Protein AF-A0A838EJD3-F1 (afdb_monomer_lite)

Sequence (257 aa):
MPTRTEILEALNASQERLFVLVRAWKPEELERPCTASEVPDGAPWRPKDHVMHLALIERAFQGMIRRTIAGKPDPVGFSRTGATSREEVLAWIHRRNQTYIEEHYNDSREQILTDLAATRQQSLELLAQLTDEQLILPIPGAPWADGTIGGILLTNARHATQHLSWIAEGKPPVGGSEYNPKDWTLAYDSFDAEQERLREVLTSTGNGYFCTRGSLEWADVDDIHYPGTYAHGCYNRETTIMGGRPVLNEDLVNLPN

Structure (mmCIF, N/CA/C/O backbone):
data_AF-A0A838EJD3-F1
#
_entry.id   AF-A0A838EJD3-F1
#
loop_
_atom_site.group_PDB
_atom_site.id
_atom_site.type_symbol
_atom_site.label_atom_id
_atom_site.label_alt_id
_atom_site.label_comp_id
_atom_site.label_asym_id
_atom_site.label_entity_id
_atom_site.label_seq_id
_atom_site.pdbx_PDB_ins_code
_atom_site.Cartn_x
_atom_site.Cartn_y
_atom_site.Cartn_z
_atom_site.occupancy
_atom_site.B_iso_or_equiv
_atom_site.auth_seq_id
_atom_site.auth_comp_id
_atom_site.auth_asym_id
_atom_site.auth_atom_id
_atom_site.pdbx_PDB_model_num
ATOM 1 N N . MET A 1 1 ? -12.116 -2.482 10.700 1.00 81.88 1 MET A N 1
ATOM 2 C CA . MET A 1 1 ? -10.763 -2.449 11.284 1.00 81.88 1 MET A CA 1
ATOM 3 C C . MET A 1 1 ? -10.119 -3.789 11.009 1.00 81.88 1 MET A C 1
ATOM 5 O O . MET A 1 1 ? -10.752 -4.784 11.347 1.00 81.88 1 MET A O 1
ATOM 9 N N . PRO A 1 2 ? -8.961 -3.833 10.339 1.00 87.25 2 PRO A N 1
ATOM 10 C CA . PRO A 1 2 ? -8.349 -5.096 9.956 1.00 87.25 2 PRO A CA 1
ATOM 11 C C . PRO A 1 2 ? -7.829 -5.868 11.168 1.00 87.25 2 PRO A C 1
ATOM 13 O O . PRO A 1 2 ? -7.307 -5.280 12.117 1.00 87.25 2 PRO A O 1
ATOM 16 N N . THR A 1 3 ? -7.973 -7.186 11.126 1.00 94.44 3 THR A N 1
ATOM 17 C CA . THR A 1 3 ? -7.452 -8.096 12.145 1.00 94.44 3 THR A CA 1
ATOM 18 C C . THR A 1 3 ? -5.949 -8.310 11.969 1.00 94.44 3 THR A C 1
ATOM 20 O O . THR A 1 3 ? -5.388 -8.135 10.885 1.00 94.44 3 THR A O 1
ATOM 23 N N . ARG A 1 4 ? -5.272 -8.747 13.036 1.00 97.38 4 ARG A N 1
ATOM 24 C CA . ARG A 1 4 ? -3.853 -9.130 12.984 1.00 97.38 4 ARG A CA 1
ATOM 25 C C . ARG A 1 4 ? -3.570 -10.174 11.907 1.00 97.38 4 ARG A C 1
ATOM 27 O O . ARG A 1 4 ? -2.585 -10.040 11.185 1.00 97.38 4 ARG A O 1
ATOM 34 N N . THR A 1 5 ? -4.419 -11.195 11.819 1.00 97.50 5 THR A N 1
ATOM 35 C CA . THR A 1 5 ? -4.281 -12.281 10.844 1.00 97.50 5 THR A CA 1
ATOM 36 C C . THR A 1 5 ? -4.383 -11.746 9.421 1.00 97.50 5 THR A C 1
ATOM 38 O O . THR A 1 5 ? -3.485 -11.999 8.627 1.00 97.50 5 THR A O 1
ATOM 41 N N . GLU A 1 6 ? -5.381 -10.905 9.130 1.00 95.25 6 GLU A N 1
ATOM 42 C CA . GLU A 1 6 ? -5.536 -10.278 7.808 1.00 95.25 6 GLU A CA 1
ATOM 43 C C . GLU A 1 6 ? -4.309 -9.444 7.413 1.00 95.25 6 GLU A C 1
ATOM 45 O O . GLU A 1 6 ? -3.855 -9.501 6.270 1.00 95.25 6 GLU A O 1
ATOM 50 N N . ILE A 1 7 ? -3.745 -8.673 8.350 1.00 96.75 7 ILE A N 1
ATOM 51 C CA . ILE A 1 7 ? -2.540 -7.870 8.099 1.00 96.75 7 ILE A CA 1
ATOM 52 C C . ILE A 1 7 ? -1.338 -8.782 7.820 1.00 96.75 7 ILE A C 1
ATOM 54 O O . ILE A 1 7 ? -0.595 -8.543 6.868 1.00 96.75 7 ILE A O 1
ATOM 58 N N . LEU A 1 8 ? -1.140 -9.818 8.640 1.00 97.69 8 LEU A N 1
ATOM 59 C CA . LEU A 1 8 ? -0.030 -10.763 8.509 1.00 97.69 8 LEU A CA 1
ATOM 60 C C . LEU A 1 8 ? -0.075 -11.502 7.166 1.00 97.69 8 LEU A C 1
ATOM 62 O O . LEU A 1 8 ? 0.929 -11.556 6.453 1.00 97.69 8 LEU A O 1
ATOM 66 N N . GLU A 1 9 ? -1.237 -12.046 6.811 1.00 94.06 9 GLU A N 1
ATOM 67 C CA . GLU A 1 9 ? -1.453 -12.749 5.548 1.00 94.06 9 GLU A CA 1
ATOM 68 C C . GLU A 1 9 ? -1.219 -11.820 4.356 1.00 94.06 9 GLU A C 1
ATOM 70 O O . GLU A 1 9 ? -0.479 -12.176 3.438 1.00 94.06 9 GLU A O 1
ATOM 75 N N . ALA A 1 10 ? -1.756 -10.596 4.398 1.00 92.31 10 ALA A N 1
ATOM 76 C CA . ALA A 1 10 ? -1.562 -9.618 3.333 1.00 92.31 10 ALA A CA 1
ATOM 77 C C . ALA A 1 10 ? -0.085 -9.230 3.156 1.00 92.31 10 ALA A C 1
ATOM 79 O O . ALA A 1 10 ? 0.399 -9.150 2.023 1.00 92.31 10 ALA A O 1
ATOM 80 N N . LEU A 1 11 ? 0.645 -9.000 4.254 1.00 95.00 11 LEU A N 1
ATOM 81 C CA . LEU A 1 11 ? 2.074 -8.676 4.215 1.00 95.00 11 LEU A CA 1
ATOM 82 C C . LEU A 1 11 ? 2.889 -9.826 3.608 1.00 95.00 11 LEU A C 1
ATOM 84 O O . LEU A 1 11 ? 3.764 -9.578 2.781 1.00 95.00 11 LEU A O 1
ATOM 88 N N . ASN A 1 12 ? 2.609 -11.077 3.967 1.00 94.44 12 ASN A N 1
ATOM 89 C CA . ASN A 1 12 ? 3.341 -12.217 3.412 1.00 94.44 12 ASN A CA 1
ATOM 90 C C . ASN A 1 12 ? 3.007 -12.442 1.930 1.00 94.44 12 ASN A C 1
ATOM 92 O O . ASN A 1 12 ? 3.914 -12.460 1.093 1.00 94.44 12 ASN A O 1
ATOM 96 N N . ALA A 1 13 ? 1.717 -12.512 1.592 1.00 90.25 13 ALA A N 1
ATOM 97 C CA . ALA A 1 13 ? 1.256 -12.768 0.229 1.00 90.25 13 ALA A CA 1
ATOM 98 C C . ALA A 1 13 ? 1.726 -11.685 -0.756 1.00 90.25 13 ALA A C 1
ATOM 100 O O . ALA A 1 13 ? 2.150 -11.987 -1.874 1.00 90.25 13 ALA A O 1
ATOM 101 N N . SER A 1 14 ? 1.704 -10.411 -0.343 1.00 90.56 14 SER A N 1
ATOM 102 C CA . SER A 1 14 ? 2.195 -9.314 -1.181 1.00 90.56 14 SER A CA 1
ATOM 103 C C . SER A 1 14 ? 3.686 -9.436 -1.493 1.00 90.56 14 SER A C 1
ATOM 105 O O . SER A 1 14 ? 4.074 -9.214 -2.642 1.00 90.56 14 SER A O 1
ATOM 107 N N . GLN A 1 15 ? 4.519 -9.780 -0.503 1.00 94.19 15 GLN A N 1
ATOM 108 C CA . GLN A 1 15 ? 5.958 -9.919 -0.726 1.00 94.19 15 GLN A CA 1
ATOM 109 C C . GLN A 1 15 ? 6.254 -11.069 -1.682 1.00 94.19 15 GLN A C 1
ATOM 111 O O . GLN A 1 15 ? 7.011 -10.892 -2.634 1.00 94.19 15 GLN A O 1
ATOM 116 N N . GLU A 1 16 ? 5.653 -12.233 -1.437 1.00 91.00 16 GLU A N 1
ATOM 117 C CA . GLU A 1 16 ? 5.864 -13.420 -2.262 1.00 91.00 16 GLU A CA 1
ATOM 118 C C . GLU A 1 16 ? 5.509 -13.140 -3.724 1.00 91.00 16 GLU A C 1
ATOM 120 O O . GLU A 1 16 ? 6.345 -13.322 -4.615 1.00 91.00 16 GLU A O 1
ATOM 125 N N . ARG A 1 17 ? 4.313 -12.588 -3.965 1.00 90.00 17 ARG A N 1
ATOM 126 C CA . ARG A 1 17 ? 3.862 -12.213 -5.309 1.00 90.00 17 ARG A CA 1
ATOM 127 C C . ARG A 1 17 ? 4.825 -11.237 -5.981 1.00 90.00 17 ARG A C 1
ATOM 129 O O . ARG A 1 17 ? 5.183 -11.431 -7.142 1.00 90.00 17 ARG A O 1
ATOM 136 N N . LEU A 1 18 ? 5.240 -10.190 -5.269 1.00 91.38 18 LEU A N 1
ATOM 137 C CA . LEU A 1 18 ? 6.157 -9.191 -5.807 1.00 91.38 18 LEU A CA 1
ATOM 138 C C . LEU A 1 18 ? 7.505 -9.818 -6.189 1.00 91.38 18 LEU A C 1
ATOM 140 O O . LEU A 1 18 ? 8.017 -9.553 -7.272 1.00 91.38 18 LEU A O 1
ATOM 144 N N . PHE A 1 19 ? 8.064 -10.675 -5.335 1.00 95.38 19 PHE A N 1
ATOM 145 C CA . PHE A 1 19 ? 9.384 -11.270 -5.552 1.00 95.38 19 PHE A CA 1
ATOM 146 C C . PHE A 1 19 ? 9.390 -12.215 -6.751 1.00 95.38 19 PHE A C 1
ATOM 148 O O . PHE A 1 19 ? 10.343 -12.200 -7.531 1.00 95.38 19 PHE A O 1
ATOM 155 N N . VAL A 1 20 ? 8.326 -13.005 -6.922 1.00 91.50 20 VAL A N 1
ATOM 156 C CA . VAL A 1 20 ? 8.154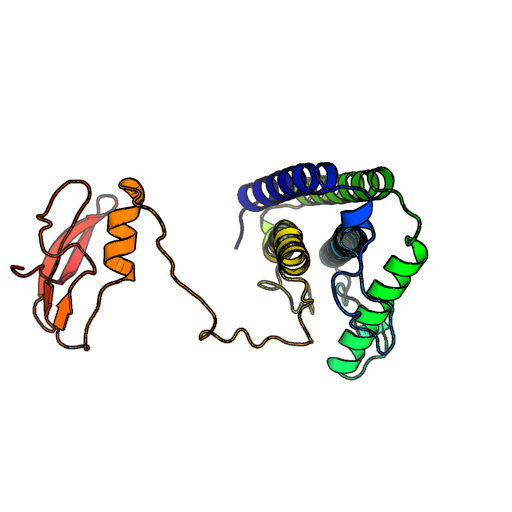 -13.870 -8.096 1.00 91.50 20 VAL A CA 1
ATOM 157 C C . VAL A 1 20 ? 8.158 -13.037 -9.380 1.00 91.50 20 VAL A C 1
ATOM 159 O O . VAL A 1 20 ? 8.909 -13.346 -10.304 1.00 91.50 20 VAL A O 1
ATOM 162 N N . LEU A 1 21 ? 7.381 -11.950 -9.420 1.00 90.62 21 LEU A N 1
ATOM 163 C CA . LEU A 1 21 ? 7.276 -11.090 -10.603 1.00 90.62 21 LEU A CA 1
ATOM 164 C C . LEU A 1 21 ? 8.595 -10.377 -10.925 1.00 90.62 21 LEU A C 1
ATOM 166 O O . LEU A 1 21 ? 9.079 -10.456 -12.050 1.00 90.62 21 LEU A O 1
ATOM 170 N N . VAL A 1 22 ? 9.214 -9.730 -9.934 1.00 93.31 22 VAL A N 1
ATOM 171 C CA . VAL A 1 22 ? 10.447 -8.950 -10.138 1.00 93.31 22 VAL A CA 1
ATOM 172 C C . VAL A 1 22 ? 11.615 -9.838 -10.577 1.00 93.31 22 VAL A C 1
ATOM 174 O O . VAL A 1 22 ? 12.447 -9.421 -11.385 1.00 93.31 22 VAL A O 1
ATOM 177 N N . ARG A 1 23 ? 11.693 -11.080 -10.082 1.00 94.12 23 ARG A N 1
ATOM 178 C CA . ARG A 1 23 ? 12.720 -12.044 -10.513 1.00 94.12 23 ARG A CA 1
ATOM 179 C C . ARG A 1 23 ? 12.502 -12.555 -11.934 1.00 94.12 23 ARG A C 1
ATOM 181 O O . ARG A 1 23 ? 13.484 -12.898 -12.589 1.00 94.12 23 ARG A O 1
ATOM 188 N N . ALA A 1 24 ? 11.255 -12.597 -12.398 1.00 92.44 24 ALA A N 1
ATOM 189 C CA . ALA A 1 24 ? 10.917 -13.016 -13.753 1.00 92.44 24 ALA A CA 1
ATOM 190 C C . ALA A 1 24 ? 11.220 -11.940 -14.810 1.00 92.44 24 ALA A C 1
ATOM 192 O O . ALA A 1 24 ? 11.424 -12.288 -15.973 1.00 92.44 24 ALA A O 1
ATOM 193 N N . TRP A 1 25 ? 11.279 -10.659 -14.426 1.00 93.06 25 TRP A N 1
ATOM 194 C CA . TRP A 1 25 ? 11.617 -9.575 -15.349 1.00 93.06 25 TRP A CA 1
ATOM 195 C C . TRP A 1 25 ? 13.040 -9.685 -15.890 1.00 93.06 25 TRP A C 1
ATOM 197 O O . TRP A 1 25 ? 14.003 -9.983 -15.167 1.00 93.06 25 TRP A O 1
ATOM 207 N N . LYS A 1 26 ? 13.171 -9.394 -17.184 1.00 92.31 26 LYS A N 1
ATOM 208 C CA . LYS A 1 26 ? 14.458 -9.340 -17.873 1.00 92.31 26 LYS A CA 1
ATOM 209 C C . LYS A 1 26 ? 15.234 -8.074 -17.480 1.00 92.31 26 LYS A C 1
ATOM 211 O O . LYS A 1 26 ? 14.620 -7.071 -17.110 1.00 92.31 26 LYS A O 1
ATOM 216 N N . PRO A 1 27 ? 16.576 -8.072 -17.582 1.00 94.00 27 PRO A N 1
ATOM 217 C CA . PRO A 1 27 ? 17.384 -6.893 -17.267 1.00 94.00 27 PRO A CA 1
ATOM 218 C C . PRO A 1 27 ? 16.940 -5.621 -18.004 1.00 94.00 27 PRO A C 1
ATOM 220 O O . PRO A 1 27 ? 16.844 -4.559 -17.399 1.00 94.00 27 PRO A O 1
ATOM 223 N N . GLU A 1 28 ? 16.595 -5.724 -19.285 1.00 92.31 28 GLU A N 1
ATOM 224 C CA . GLU A 1 28 ? 16.108 -4.599 -20.086 1.00 92.31 28 GLU A CA 1
ATOM 225 C C . GLU A 1 28 ? 14.741 -4.068 -19.622 1.00 92.31 28 GLU A C 1
ATOM 227 O O . GLU A 1 28 ? 14.480 -2.868 -19.711 1.00 92.31 28 GLU A O 1
ATOM 232 N N . GLU A 1 29 ? 13.881 -4.932 -19.077 1.00 91.56 29 GLU A N 1
ATOM 233 C CA . GLU A 1 29 ? 12.586 -4.530 -18.523 1.00 91.56 29 GLU A CA 1
ATOM 234 C C . GLU A 1 29 ? 12.763 -3.781 -17.205 1.00 91.56 29 GLU A C 1
ATOM 236 O O . GLU A 1 29 ? 12.019 -2.846 -16.935 1.00 91.56 29 GLU A O 1
ATOM 241 N N . LEU A 1 30 ? 13.762 -4.146 -16.400 1.00 93.75 30 LEU A N 1
ATOM 242 C CA . LEU A 1 30 ? 14.066 -3.466 -15.140 1.00 93.75 30 LEU A CA 1
ATOM 243 C C . LEU A 1 30 ? 14.621 -2.054 -15.343 1.00 93.75 30 LEU A C 1
ATOM 245 O O . LEU A 1 30 ? 14.428 -1.210 -14.468 1.00 93.75 30 LEU A O 1
ATOM 249 N N . GLU A 1 31 ? 15.308 -1.812 -16.462 1.00 94.50 31 GLU A N 1
ATOM 250 C CA . GLU A 1 31 ? 16.056 -0.574 -16.716 1.00 94.50 31 GLU A CA 1
ATOM 251 C C . GLU A 1 31 ? 15.349 0.414 -17.654 1.00 94.50 31 GLU A C 1
ATOM 253 O O . GLU A 1 31 ? 15.766 1.569 -17.759 1.00 94.50 31 GLU A O 1
ATOM 258 N N . ARG A 1 32 ? 14.283 -0.000 -18.349 1.00 93.31 32 ARG A N 1
ATOM 259 C CA . ARG A 1 32 ? 13.561 0.895 -19.264 1.00 93.31 32 ARG A CA 1
ATOM 260 C C . ARG A 1 32 ? 12.880 2.049 -18.511 1.00 93.31 32 ARG A C 1
ATOM 262 O O . ARG A 1 32 ? 12.381 1.842 -17.404 1.00 93.31 32 ARG A O 1
ATOM 269 N N . PRO A 1 33 ? 12.730 3.229 -19.134 1.00 93.62 33 PRO A N 1
ATOM 270 C CA . PRO A 1 33 ? 11.783 4.234 -18.662 1.00 93.62 33 PRO A CA 1
ATOM 271 C C . PRO A 1 33 ? 10.372 3.638 -18.535 1.00 93.62 33 PRO A C 1
ATOM 273 O O . PRO A 1 33 ? 9.923 2.889 -19.412 1.00 93.62 33 PRO A O 1
ATOM 276 N N . CYS A 1 34 ? 9.675 3.947 -17.442 1.00 91.62 34 CYS A N 1
ATOM 277 C CA . CYS A 1 34 ? 8.355 3.392 -17.156 1.00 91.62 34 CYS A CA 1
ATOM 278 C C . CYS A 1 34 ? 7.312 4.461 -16.852 1.00 91.62 34 CYS A C 1
ATOM 280 O O . CYS A 1 34 ? 6.285 4.498 -17.522 1.00 91.62 34 CYS A O 1
ATOM 282 N N . THR A 1 35 ? 7.572 5.338 -15.884 1.00 91.19 35 THR A N 1
ATOM 283 C CA . THR A 1 35 ? 6.640 6.404 -15.502 1.00 91.19 35 THR A CA 1
ATOM 284 C C . THR A 1 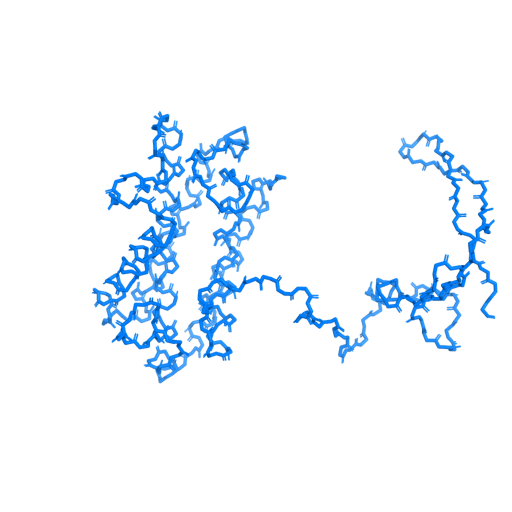35 ? 7.353 7.744 -15.411 1.00 91.19 35 THR A C 1
ATOM 286 O O . THR A 1 35 ? 8.525 7.797 -15.051 1.00 91.19 35 THR A O 1
ATOM 289 N N . ALA A 1 36 ? 6.661 8.846 -15.708 1.00 91.06 36 ALA A N 1
ATOM 290 C CA . ALA A 1 36 ? 7.213 10.181 -15.476 1.00 91.06 36 ALA A CA 1
ATOM 291 C C . ALA A 1 36 ? 7.541 10.398 -13.985 1.00 91.06 36 ALA A C 1
ATOM 293 O O . ALA A 1 36 ? 6.871 9.834 -13.117 1.00 91.06 36 ALA A O 1
ATOM 294 N N . SER A 1 37 ? 8.558 11.214 -13.696 1.00 90.25 37 SER A N 1
ATOM 295 C CA . SER A 1 37 ? 8.815 11.667 -12.327 1.00 90.25 37 SER A CA 1
ATOM 296 C C . SER A 1 37 ? 7.733 12.651 -11.884 1.00 90.25 37 SER A C 1
ATOM 298 O O . SER A 1 37 ? 7.242 13.454 -12.677 1.00 90.25 37 SER A O 1
ATOM 300 N N . GLU A 1 38 ? 7.392 12.618 -10.598 1.00 90.06 38 GLU A N 1
ATOM 301 C CA . GLU A 1 38 ? 6.530 13.625 -9.972 1.00 90.06 38 GLU A CA 1
ATOM 302 C C . GLU A 1 38 ? 7.298 14.901 -9.571 1.00 90.06 38 GLU A C 1
ATOM 304 O O . GLU A 1 38 ? 6.706 15.859 -9.067 1.00 90.06 38 GLU A O 1
ATOM 309 N N . VAL A 1 39 ? 8.621 14.920 -9.774 1.00 91.00 39 VAL A N 1
ATOM 310 C CA . VAL A 1 39 ? 9.461 16.116 -9.662 1.00 91.00 39 VAL A CA 1
ATOM 311 C C . VAL A 1 39 ? 9.605 16.745 -11.054 1.00 91.00 39 VAL A C 1
ATOM 313 O O . VAL A 1 39 ? 9.935 16.025 -12.000 1.00 91.00 39 VAL A O 1
ATOM 316 N N . PRO A 1 40 ? 9.392 18.069 -11.204 1.00 88.19 40 PRO A N 1
ATOM 317 C CA . PRO A 1 40 ? 9.612 18.760 -12.473 1.00 88.19 40 PRO A CA 1
ATOM 318 C C . PRO A 1 40 ? 11.005 18.474 -13.041 1.00 88.19 40 PRO A C 1
ATOM 320 O O . PRO A 1 40 ? 11.990 18.526 -12.306 1.00 88.19 40 PRO A O 1
ATOM 323 N N . ASP A 1 41 ? 11.062 18.145 -14.332 1.00 87.19 41 ASP A N 1
ATOM 324 C CA . ASP A 1 41 ? 12.282 17.784 -15.072 1.00 87.19 41 ASP A CA 1
ATOM 325 C C . ASP A 1 41 ? 13.049 16.560 -14.524 1.00 87.19 41 ASP A C 1
ATOM 327 O O . ASP A 1 41 ? 14.165 16.270 -14.959 1.00 87.19 41 ASP A O 1
ATOM 331 N N . GLY A 1 42 ? 12.450 15.806 -13.595 1.00 86.25 42 GLY A N 1
ATOM 332 C CA . GLY A 1 42 ? 13.021 14.579 -13.054 1.00 86.25 42 GLY A CA 1
ATOM 333 C C . GLY A 1 42 ? 13.061 13.451 -14.086 1.00 86.25 42 GLY A C 1
ATOM 334 O O . GLY A 1 42 ? 12.163 13.305 -14.921 1.00 86.25 42 GLY A O 1
ATOM 335 N N . ALA A 1 43 ? 14.096 12.611 -14.005 1.00 89.62 43 ALA A N 1
ATOM 336 C CA . ALA A 1 43 ? 14.215 11.443 -14.870 1.00 89.62 43 ALA A CA 1
ATOM 337 C C . ALA A 1 43 ? 13.029 10.477 -14.657 1.00 89.62 43 ALA A C 1
ATOM 339 O O . ALA A 1 43 ? 12.634 10.251 -13.509 1.00 89.62 43 ALA A O 1
ATOM 340 N N . PRO A 1 44 ? 12.469 9.878 -15.728 1.00 92.00 44 PRO A N 1
ATOM 341 C CA . PRO A 1 44 ? 11.427 8.868 -15.593 1.00 92.00 44 PRO A CA 1
ATOM 342 C C . PRO A 1 44 ? 11.874 7.718 -14.689 1.00 92.00 44 PRO A C 1
ATOM 344 O O . PRO A 1 44 ? 13.002 7.239 -14.805 1.00 92.00 44 PRO A O 1
ATOM 347 N N . TRP A 1 45 ? 10.978 7.243 -13.829 1.00 95.38 45 TRP A N 1
ATOM 348 C CA . TRP A 1 45 ? 11.238 6.068 -13.008 1.00 95.38 45 TRP A CA 1
ATOM 349 C C . TRP A 1 45 ? 11.232 4.814 -13.875 1.00 95.38 45 TRP A C 1
ATOM 351 O O . TRP A 1 45 ? 10.421 4.667 -14.798 1.00 95.38 45 TRP A O 1
ATOM 361 N N . ARG A 1 46 ? 12.134 3.894 -13.549 1.00 96.38 46 ARG A N 1
ATOM 362 C CA . ARG A 1 46 ? 12.207 2.543 -14.105 1.00 96.38 46 ARG A CA 1
ATOM 363 C C . ARG A 1 46 ? 11.393 1.581 -13.234 1.00 96.38 46 ARG A C 1
ATOM 365 O O . ARG A 1 46 ? 11.124 1.884 -12.068 1.00 96.38 46 ARG A O 1
ATOM 372 N N . PRO A 1 47 ? 11.041 0.377 -13.718 1.00 96.25 47 PRO A N 1
ATOM 373 C CA . PRO A 1 47 ? 10.308 -0.592 -12.905 1.00 96.25 47 PRO A CA 1
ATOM 374 C C . PRO A 1 47 ? 11.017 -0.948 -11.597 1.00 96.25 47 P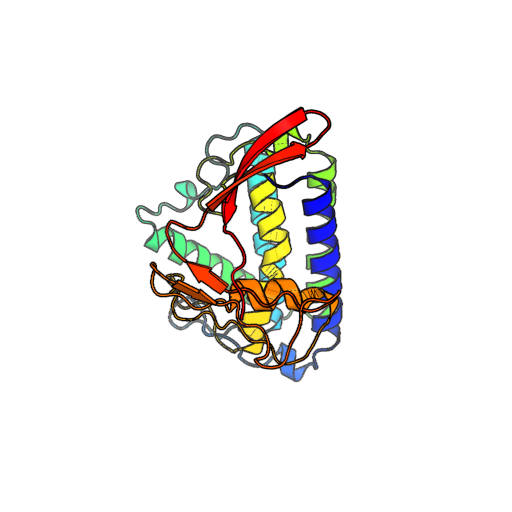RO A C 1
ATOM 376 O O . PRO A 1 47 ? 10.364 -1.066 -10.561 1.00 96.25 47 PRO A O 1
ATOM 379 N N . LYS A 1 48 ? 12.353 -1.044 -11.602 1.00 95.94 48 LYS A N 1
ATOM 380 C CA . LYS A 1 48 ? 13.112 -1.303 -10.372 1.00 95.94 48 LYS A CA 1
ATOM 381 C C . LYS A 1 48 ? 13.043 -0.151 -9.360 1.00 95.94 48 LYS A C 1
ATOM 383 O O . LYS A 1 48 ? 13.041 -0.413 -8.160 1.00 95.94 48 LYS A O 1
ATOM 388 N N . ASP A 1 49 ? 12.902 1.092 -9.827 1.00 97.31 49 ASP A N 1
ATOM 389 C CA . ASP A 1 49 ? 12.812 2.270 -8.958 1.00 97.31 49 ASP A CA 1
ATOM 390 C C . ASP A 1 49 ? 11.492 2.265 -8.165 1.00 97.31 49 ASP A C 1
ATOM 392 O O . ASP A 1 49 ? 11.479 2.549 -6.968 1.00 97.31 49 ASP A O 1
ATOM 396 N N . HIS A 1 50 ? 10.390 1.826 -8.789 1.00 96.12 50 HIS A N 1
ATOM 397 C CA . HIS A 1 50 ? 9.123 1.594 -8.087 1.00 96.12 50 HIS A CA 1
ATOM 398 C C . HIS A 1 50 ? 9.228 0.499 -7.021 1.00 96.12 50 HIS A C 1
ATOM 400 O O . HIS A 1 50 ? 8.690 0.665 -5.932 1.00 96.12 50 HIS A O 1
ATOM 406 N N . VAL A 1 51 ? 9.905 -0.619 -7.314 1.00 96.44 51 VAL A N 1
ATOM 407 C CA . VAL A 1 51 ? 10.075 -1.721 -6.347 1.00 96.44 51 VAL A CA 1
ATOM 408 C C . VAL A 1 51 ? 10.878 -1.249 -5.137 1.00 96.44 51 VAL A C 1
ATOM 410 O O . VAL A 1 51 ? 10.518 -1.526 -3.996 1.00 96.44 51 VAL A O 1
ATOM 413 N N . MET A 1 52 ? 11.942 -0.498 -5.386 1.00 95.69 52 MET A N 1
ATOM 414 C CA . MET A 1 52 ? 12.810 0.063 -4.361 1.00 95.69 52 MET A CA 1
ATOM 415 C C . MET A 1 52 ? 12.105 1.111 -3.493 1.00 95.69 52 MET A C 1
ATOM 417 O O . MET A 1 52 ? 12.244 1.108 -2.270 1.00 95.69 52 MET A O 1
ATOM 421 N N . HIS A 1 53 ? 11.274 1.960 -4.102 1.00 95.75 53 HIS A N 1
ATOM 422 C CA . HIS A 1 53 ? 10.435 2.926 -3.394 1.00 95.75 53 HIS A CA 1
ATOM 423 C C . HIS A 1 53 ? 9.540 2.276 -2.318 1.00 95.75 53 HIS A C 1
ATOM 425 O O . HIS A 1 53 ? 9.278 2.886 -1.278 1.00 95.75 53 HIS A O 1
ATOM 431 N N . LEU A 1 54 ? 9.115 1.020 -2.505 1.00 96.75 54 LEU A N 1
ATOM 432 C CA . LEU A 1 54 ? 8.297 0.312 -1.513 1.00 96.75 54 LEU A CA 1
ATOM 433 C C . LEU A 1 54 ? 9.005 0.190 -0.156 1.00 96.75 54 LEU A C 1
ATOM 435 O O . LEU A 1 54 ? 8.367 0.402 0.876 1.00 96.75 54 LEU A O 1
ATOM 439 N N . ALA A 1 55 ? 10.315 -0.082 -0.142 1.00 96.69 55 ALA A N 1
ATOM 440 C CA . ALA A 1 55 ? 11.083 -0.197 1.099 1.00 96.69 55 ALA A CA 1
ATOM 441 C C . ALA A 1 55 ? 11.157 1.149 1.843 1.00 96.69 55 ALA A C 1
ATOM 443 O O . ALA A 1 55 ? 10.996 1.202 3.067 1.00 96.69 55 ALA A O 1
ATOM 444 N N . LEU A 1 56 ? 11.320 2.258 1.110 1.00 96.44 56 LEU A N 1
ATOM 445 C CA . LEU A 1 56 ? 11.313 3.612 1.673 1.00 96.44 56 LEU A CA 1
ATOM 446 C C . LEU A 1 56 ? 10.000 3.923 2.402 1.00 96.44 56 LEU A C 1
ATOM 448 O O . LEU A 1 56 ? 10.021 4.422 3.535 1.00 96.44 56 LEU A O 1
ATOM 452 N N . ILE A 1 57 ? 8.864 3.651 1.757 1.00 95.25 57 ILE A N 1
ATOM 453 C CA . ILE A 1 57 ? 7.541 3.928 2.329 1.00 95.25 57 ILE A CA 1
ATOM 454 C C . ILE A 1 57 ? 7.252 3.013 3.513 1.00 95.25 57 ILE A C 1
ATOM 456 O O . ILE A 1 57 ? 6.778 3.482 4.550 1.00 95.25 57 ILE A O 1
ATOM 460 N N . GLU A 1 58 ? 7.618 1.739 3.415 1.00 96.94 58 GLU A N 1
ATOM 461 C CA . GLU A 1 58 ? 7.413 0.792 4.503 1.00 96.94 58 GLU A CA 1
ATOM 462 C C . GLU A 1 58 ? 8.199 1.202 5.762 1.00 96.94 58 GLU A C 1
ATOM 464 O O . GLU A 1 58 ? 7.626 1.267 6.855 1.00 96.94 58 GLU A O 1
ATOM 469 N N . ARG A 1 59 ? 9.461 1.636 5.620 1.00 97.31 59 ARG A N 1
ATOM 470 C CA . ARG A 1 59 ? 10.241 2.232 6.726 1.00 97.31 59 ARG A CA 1
ATOM 471 C C . ARG A 1 59 ? 9.617 3.509 7.276 1.00 97.31 59 ARG A C 1
ATOM 473 O O . ARG A 1 59 ? 9.672 3.764 8.484 1.00 97.31 59 ARG A O 1
ATOM 480 N N . ALA A 1 60 ? 9.023 4.336 6.416 1.00 95.19 60 ALA A N 1
ATOM 481 C CA . ALA A 1 60 ? 8.333 5.538 6.862 1.00 95.19 60 ALA A CA 1
ATOM 482 C C . ALA A 1 60 ? 7.145 5.176 7.768 1.00 95.19 60 ALA A C 1
ATOM 484 O O . ALA A 1 60 ? 7.047 5.722 8.871 1.00 95.19 60 ALA A O 1
ATOM 485 N N . PHE A 1 61 ? 6.298 4.223 7.362 1.00 96.31 61 PHE A N 1
ATOM 486 C CA . PHE A 1 61 ? 5.171 3.751 8.174 1.00 96.31 61 PHE A CA 1
ATOM 487 C C . PHE A 1 61 ? 5.626 3.092 9.473 1.00 96.31 61 PHE A C 1
ATOM 489 O O . PHE A 1 61 ? 5.125 3.438 10.542 1.00 96.31 61 PHE A O 1
ATOM 496 N N . GLN A 1 62 ? 6.645 2.237 9.422 1.00 98.00 62 GLN A N 1
ATOM 497 C CA . GLN A 1 62 ? 7.287 1.664 10.606 1.00 98.00 62 GLN A CA 1
ATOM 498 C C . GLN A 1 62 ? 7.719 2.737 11.618 1.00 98.00 62 GLN A C 1
ATOM 500 O O . GLN A 1 62 ? 7.492 2.593 12.825 1.00 98.00 62 GLN A O 1
ATOM 505 N N . GLY A 1 63 ? 8.336 3.818 11.137 1.00 97.25 63 GLY A N 1
ATOM 506 C CA . GLY A 1 63 ? 8.749 4.944 11.965 1.00 97.25 63 GLY A CA 1
ATOM 507 C C . GLY A 1 63 ? 7.565 5.713 12.554 1.00 97.25 63 GLY A C 1
ATOM 508 O O . GLY A 1 63 ? 7.613 6.094 13.725 1.00 97.25 63 GLY A O 1
ATOM 509 N N . MET A 1 64 ? 6.503 5.929 11.772 1.00 97.12 64 MET A N 1
ATOM 510 C CA . MET A 1 64 ? 5.276 6.582 12.243 1.00 97.12 64 MET A CA 1
ATOM 511 C C . MET A 1 64 ? 4.618 5.774 13.359 1.00 97.12 64 MET A C 1
ATOM 513 O O . MET A 1 64 ? 4.363 6.321 14.427 1.00 97.12 64 MET A O 1
ATOM 517 N N . ILE A 1 65 ? 4.449 4.466 13.158 1.00 98.06 65 ILE A N 1
ATOM 518 C CA . ILE A 1 65 ? 3.863 3.550 14.143 1.00 98.06 65 ILE A CA 1
ATOM 519 C C . ILE A 1 65 ? 4.670 3.573 15.446 1.00 98.06 65 ILE A C 1
ATOM 521 O O . ILE A 1 65 ? 4.105 3.795 16.514 1.00 98.06 65 ILE A O 1
ATOM 525 N N . ARG A 1 66 ? 6.004 3.442 15.377 1.00 98.19 66 ARG A N 1
ATOM 526 C CA . ARG A 1 66 ? 6.872 3.504 16.571 1.00 98.19 66 ARG A CA 1
ATOM 527 C C . ARG A 1 66 ? 6.726 4.823 17.327 1.00 98.19 66 ARG A C 1
ATOM 529 O O . ARG A 1 66 ? 6.680 4.825 18.554 1.00 98.19 66 ARG A O 1
ATOM 536 N N . ARG A 1 67 ? 6.633 5.950 16.614 1.00 97.88 67 ARG A N 1
ATOM 537 C CA . ARG A 1 67 ? 6.424 7.268 17.231 1.00 97.88 67 ARG A CA 1
ATOM 538 C C . ARG A 1 67 ? 5.045 7.392 17.879 1.00 97.88 67 ARG A C 1
ATOM 540 O O . ARG A 1 67 ? 4.971 7.969 18.961 1.00 97.88 67 ARG A O 1
ATOM 547 N N . THR A 1 68 ? 4.001 6.830 17.269 1.00 97.56 68 THR A N 1
ATOM 548 C CA . THR A 1 68 ? 2.650 6.779 17.848 1.00 97.56 68 THR A CA 1
ATOM 549 C C . THR A 1 68 ? 2.645 5.992 19.155 1.00 97.56 68 THR A C 1
ATOM 551 O O . THR A 1 68 ? 2.199 6.514 20.173 1.00 97.56 68 THR A O 1
ATOM 554 N N . ILE A 1 69 ? 3.223 4.785 19.170 1.00 98.00 69 ILE A N 1
ATOM 555 C CA . ILE A 1 69 ? 3.307 3.955 20.385 1.00 98.00 69 ILE A CA 1
ATOM 556 C C . ILE A 1 69 ? 4.140 4.630 21.481 1.00 98.00 69 ILE A C 1
ATOM 558 O O . ILE A 1 69 ? 3.797 4.561 22.656 1.00 98.00 69 ILE A O 1
ATOM 562 N N . ALA A 1 70 ? 5.197 5.352 21.105 1.00 97.31 70 ALA A N 1
ATOM 563 C CA . ALA A 1 70 ? 6.008 6.136 22.036 1.00 97.31 70 ALA A CA 1
ATOM 564 C C . ALA A 1 70 ? 5.350 7.458 22.494 1.00 97.31 70 ALA A C 1
ATOM 566 O O . ALA A 1 70 ? 6.016 8.270 23.142 1.00 97.31 70 ALA A O 1
ATOM 567 N N . GLY A 1 71 ? 4.090 7.721 22.126 1.00 96.44 71 GLY A N 1
ATOM 568 C CA . GLY A 1 71 ? 3.346 8.917 22.532 1.00 96.44 71 GLY A CA 1
ATOM 569 C C . GLY A 1 71 ? 3.914 10.226 21.978 1.00 96.44 71 GLY A C 1
ATOM 570 O O . GLY A 1 71 ? 3.787 11.275 22.608 1.00 96.44 71 GLY A O 1
ATOM 571 N N . LYS A 1 72 ? 4.600 10.195 20.827 1.00 96.25 72 LYS A N 1
ATOM 572 C CA . LYS A 1 72 ? 5.134 11.416 20.209 1.00 96.25 72 LYS A CA 1
ATOM 573 C C . LYS A 1 72 ? 3.995 12.226 19.571 1.00 96.25 72 LYS A C 1
ATOM 575 O O . LYS A 1 72 ? 3.179 11.643 18.864 1.00 96.25 72 LYS A O 1
ATOM 580 N N . PRO A 1 73 ? 3.970 13.562 19.744 1.00 90.94 73 PRO A N 1
ATOM 581 C CA . PRO A 1 73 ? 2.837 14.395 19.324 1.00 90.94 73 PRO A CA 1
ATOM 582 C C . PRO A 1 73 ? 2.707 14.563 17.802 1.00 90.94 73 PRO A C 1
ATOM 584 O O . PRO A 1 73 ? 1.619 14.835 17.314 1.00 90.94 73 PRO A O 1
ATOM 587 N N . ASP A 1 74 ? 3.800 14.389 17.053 1.00 92.62 74 ASP A N 1
ATOM 588 C CA . ASP A 1 74 ? 3.822 14.478 15.586 1.00 92.62 74 ASP A CA 1
ATOM 589 C C . ASP A 1 74 ? 4.489 13.225 14.980 1.00 92.62 74 ASP A C 1
ATOM 591 O O . ASP A 1 74 ? 5.684 13.236 14.632 1.00 92.62 74 ASP A O 1
ATOM 595 N N . PRO A 1 75 ? 3.765 12.091 14.932 1.00 94.94 75 PRO A N 1
ATOM 596 C CA . PRO A 1 75 ? 4.309 10.838 14.433 1.00 94.94 75 PRO A CA 1
ATOM 597 C C . PRO A 1 75 ? 4.477 10.848 12.913 1.00 94.94 75 PRO A C 1
ATOM 599 O O . PRO A 1 75 ? 5.450 10.264 12.433 1.00 94.94 75 PRO A O 1
ATOM 602 N N . VAL A 1 76 ? 3.624 11.547 12.160 1.00 92.75 76 VAL A N 1
ATOM 603 C CA . VAL A 1 76 ? 3.751 11.668 10.698 1.00 92.75 76 VAL A CA 1
ATOM 604 C C . VAL A 1 76 ? 4.935 12.550 10.316 1.00 92.75 76 VAL A C 1
ATOM 606 O O . VAL A 1 76 ? 5.731 12.174 9.458 1.00 92.75 76 VAL A O 1
ATOM 609 N N . GLY A 1 77 ? 5.145 13.660 11.024 1.00 89.94 77 GLY A N 1
ATOM 610 C CA . GLY A 1 77 ? 6.342 14.476 10.863 1.00 89.94 77 GLY A CA 1
ATOM 611 C C . GLY A 1 77 ? 6.249 15.565 9.806 1.00 89.94 77 GLY A C 1
ATOM 612 O O . GLY A 1 77 ? 7.272 16.190 9.532 1.00 89.94 77 GLY A O 1
ATOM 613 N N . PHE A 1 78 ? 5.073 15.807 9.218 1.00 85.75 78 PHE A N 1
ATOM 614 C CA . PHE A 1 78 ? 4.917 16.849 8.200 1.00 85.75 78 PHE A CA 1
ATOM 615 C C . PHE A 1 78 ? 5.169 18.253 8.747 1.00 85.75 78 PHE A C 1
ATOM 617 O O . PHE A 1 78 ? 5.611 19.108 7.994 1.00 85.75 78 PHE A O 1
ATOM 624 N N . SER A 1 79 ? 5.009 18.488 10.054 1.00 84.62 79 SER A N 1
ATOM 625 C CA . SER A 1 79 ? 5.352 19.788 10.651 1.00 84.62 79 SER A CA 1
ATOM 626 C C . SER A 1 79 ? 6.836 20.155 10.483 1.00 84.62 79 SER A C 1
ATOM 628 O O . SER A 1 79 ? 7.192 21.330 10.451 1.00 84.62 79 SER A O 1
ATOM 630 N N . ARG A 1 80 ? 7.713 19.152 10.326 1.00 84.88 80 ARG A N 1
ATOM 631 C CA . ARG A 1 80 ? 9.167 19.333 10.196 1.00 84.88 80 ARG A CA 1
ATOM 632 C C . ARG A 1 80 ? 9.598 19.771 8.800 1.00 84.88 80 ARG A C 1
ATOM 634 O O . ARG A 1 80 ? 10.752 20.145 8.629 1.00 84.88 80 ARG A O 1
ATOM 641 N N . THR A 1 81 ? 8.713 19.695 7.806 1.00 85.19 81 THR A N 1
ATOM 642 C CA . THR A 1 81 ? 9.043 20.087 6.427 1.00 85.19 81 THR A CA 1
ATOM 643 C C . THR A 1 81 ? 9.075 21.605 6.255 1.00 85.19 81 THR A C 1
ATOM 645 O O . THR A 1 81 ? 9.639 22.084 5.276 1.00 85.19 81 THR A O 1
ATOM 648 N N . GLY A 1 82 ? 8.470 22.359 7.184 1.00 84.94 82 GLY A N 1
ATOM 649 C CA . GLY A 1 82 ? 8.250 23.801 7.047 1.00 84.94 82 GLY A CA 1
ATOM 650 C C . GLY A 1 82 ? 7.157 24.167 6.037 1.00 84.94 82 GLY A C 1
ATOM 651 O O . GLY A 1 82 ? 6.936 25.350 5.802 1.00 84.94 82 GLY A O 1
ATOM 652 N N . ALA A 1 83 ? 6.476 23.174 5.452 1.00 87.69 83 ALA A N 1
ATOM 653 C CA . ALA A 1 83 ? 5.395 23.385 4.502 1.00 87.69 83 ALA A CA 1
ATOM 654 C C . ALA A 1 83 ? 4.163 23.995 5.182 1.00 87.69 83 ALA A C 1
ATOM 656 O O . ALA A 1 83 ? 3.757 23.594 6.274 1.00 87.69 83 ALA A O 1
ATOM 657 N N . THR A 1 84 ? 3.539 24.934 4.486 1.00 87.94 84 THR A N 1
ATOM 658 C CA . THR A 1 84 ? 2.329 25.652 4.894 1.00 87.94 84 THR A CA 1
ATOM 659 C C . THR A 1 84 ? 1.084 25.182 4.139 1.00 87.94 84 THR A C 1
ATOM 661 O O . THR A 1 84 ? -0.035 25.495 4.546 1.00 87.94 84 THR A O 1
ATOM 664 N N . SER A 1 85 ? 1.255 24.392 3.072 1.00 88.81 85 SER A N 1
ATOM 665 C CA . SER A 1 85 ? 0.165 23.862 2.251 1.00 88.81 85 SER A CA 1
ATOM 666 C C . SER A 1 85 ? 0.314 22.363 1.965 1.00 88.81 85 SER A C 1
ATOM 668 O O . SER A 1 85 ? 1.398 21.782 2.052 1.00 88.81 85 SER A O 1
ATOM 670 N N . ARG A 1 86 ? -0.796 21.717 1.579 1.00 85.88 86 ARG A N 1
ATOM 671 C CA . ARG A 1 86 ? -0.794 20.311 1.136 1.00 85.88 86 ARG A CA 1
ATOM 672 C C . ARG A 1 86 ? 0.090 20.105 -0.096 1.00 85.88 86 ARG A C 1
ATOM 674 O O . ARG A 1 86 ? 0.756 19.081 -0.194 1.00 85.88 86 ARG A O 1
ATOM 681 N N . GLU A 1 87 ? 0.098 21.067 -1.011 1.00 89.19 87 GLU A N 1
ATOM 682 C CA . GLU A 1 87 ? 0.918 21.038 -2.222 1.00 89.19 87 GLU A CA 1
ATOM 683 C C . GLU A 1 87 ? 2.413 21.050 -1.885 1.00 89.19 87 GLU A C 1
ATOM 685 O O . GLU A 1 87 ? 3.169 20.231 -2.399 1.00 89.19 87 GLU A O 1
ATOM 690 N N . GLU A 1 88 ? 2.834 21.895 -0.942 1.00 90.81 88 GLU A N 1
ATOM 691 C CA . GLU A 1 88 ? 4.224 21.946 -0.478 1.00 90.81 88 GLU A CA 1
ATOM 692 C C . GLU A 1 88 ? 4.650 20.650 0.229 1.00 90.81 88 GLU A C 1
ATOM 694 O O . GLU A 1 88 ? 5.776 20.182 0.037 1.00 90.81 88 GLU A O 1
ATOM 699 N N . VAL A 1 89 ? 3.750 20.029 1.006 1.00 89.06 89 VAL A N 1
ATOM 700 C CA . VAL A 1 89 ? 3.991 18.706 1.609 1.00 89.06 89 VAL A CA 1
ATOM 701 C C . VAL A 1 89 ? 4.177 17.641 0.527 1.00 89.06 89 VAL A C 1
ATOM 703 O O . VAL A 1 89 ? 5.126 16.862 0.606 1.00 89.06 89 VAL A O 1
ATOM 706 N N . LEU A 1 90 ? 3.312 17.612 -0.492 1.00 89.00 90 LEU A N 1
ATOM 707 C CA . LEU A 1 90 ? 3.419 16.661 -1.603 1.00 89.00 90 LEU A CA 1
ATOM 708 C C . LEU A 1 90 ? 4.712 16.871 -2.395 1.00 89.00 90 LEU A C 1
ATOM 710 O O . LEU A 1 90 ? 5.458 15.919 -2.600 1.00 89.00 90 LEU A O 1
ATOM 714 N N . ALA A 1 91 ? 5.053 18.114 -2.737 1.00 90.50 91 ALA A N 1
ATOM 715 C CA . ALA A 1 91 ? 6.305 18.431 -3.420 1.00 90.50 91 ALA A CA 1
ATOM 716 C C . ALA A 1 91 ? 7.539 18.001 -2.606 1.00 90.50 91 ALA A C 1
ATOM 718 O O . ALA A 1 91 ? 8.529 17.530 -3.168 1.00 90.50 91 ALA A O 1
ATOM 719 N N . TRP A 1 92 ? 7.491 18.130 -1.275 1.00 90.81 92 TRP A N 1
ATOM 720 C CA . TRP A 1 92 ? 8.542 17.622 -0.394 1.00 90.81 92 TRP A CA 1
ATOM 721 C C . TRP A 1 92 ? 8.630 16.087 -0.421 1.00 90.81 92 TRP A C 1
ATOM 723 O O . TRP A 1 92 ? 9.734 15.548 -0.514 1.00 90.81 92 TRP A O 1
ATOM 733 N N . ILE A 1 93 ? 7.491 15.384 -0.392 1.00 90.88 93 ILE A N 1
ATOM 734 C CA . ILE A 1 93 ? 7.435 13.916 -0.508 1.00 90.88 93 ILE A CA 1
ATOM 735 C C . ILE A 1 93 ? 8.016 13.466 -1.852 1.00 90.88 93 ILE A C 1
ATOM 737 O O . ILE A 1 93 ? 8.886 12.598 -1.867 1.00 90.88 93 ILE A O 1
ATOM 741 N N . HIS A 1 94 ? 7.592 14.080 -2.960 1.00 92.06 94 HIS A N 1
ATOM 742 C CA . HIS A 1 94 ? 8.057 13.724 -4.302 1.00 92.06 94 HIS A CA 1
ATOM 743 C C . HIS A 1 94 ? 9.570 13.906 -4.425 1.00 92.06 94 HIS A C 1
ATOM 745 O O . HIS A 1 94 ? 10.259 12.998 -4.886 1.00 92.06 94 HIS A O 1
ATOM 751 N N . ARG A 1 95 ? 10.117 15.024 -3.923 1.00 92.62 95 ARG A N 1
ATOM 752 C CA . ARG A 1 95 ? 11.573 15.233 -3.890 1.00 92.62 95 ARG A CA 1
ATOM 753 C C . ARG A 1 95 ? 12.291 14.183 -3.054 1.00 92.62 95 ARG A C 1
ATOM 755 O O . ARG A 1 95 ? 13.290 13.645 -3.509 1.00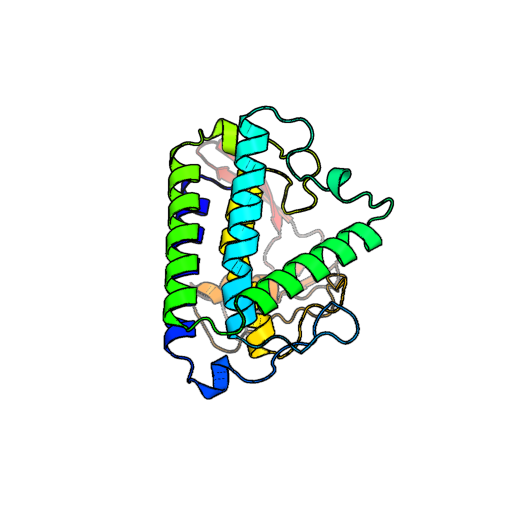 92.62 95 ARG A O 1
ATOM 762 N N . ARG A 1 96 ? 11.784 13.848 -1.864 1.00 92.75 96 ARG A N 1
ATOM 763 C CA . ARG A 1 96 ? 12.388 12.807 -1.018 1.00 92.75 96 ARG A CA 1
ATOM 764 C C . ARG A 1 96 ? 12.393 11.439 -1.708 1.00 92.75 96 ARG A C 1
ATOM 766 O O . ARG A 1 96 ? 13.388 10.727 -1.615 1.00 92.75 96 ARG A O 1
ATOM 773 N N . ASN A 1 97 ? 11.304 11.079 -2.384 1.00 94.06 97 ASN A N 1
ATOM 774 C CA . ASN A 1 97 ? 11.219 9.838 -3.154 1.00 94.06 97 ASN A CA 1
ATOM 775 C C . ASN A 1 97 ? 12.236 9.834 -4.300 1.00 94.06 97 ASN A C 1
ATOM 777 O O . ASN A 1 97 ? 12.949 8.851 -4.479 1.00 94.06 97 ASN A O 1
ATOM 781 N N . GLN A 1 98 ? 12.329 10.947 -5.030 1.00 93.69 98 GLN A N 1
ATOM 782 C CA . GLN A 1 98 ? 13.257 11.112 -6.143 1.00 93.69 98 GLN A CA 1
ATOM 783 C C . GLN A 1 98 ? 14.721 11.016 -5.686 1.00 93.69 98 GLN A C 1
ATOM 785 O O . GLN A 1 98 ? 15.481 10.246 -6.262 1.00 93.69 98 GLN A O 1
ATOM 790 N N . THR A 1 99 ? 15.100 11.704 -4.603 1.00 94.88 99 THR A N 1
ATOM 791 C CA . THR A 1 99 ? 16.454 11.619 -4.028 1.00 94.88 99 THR A CA 1
ATOM 792 C C . THR A 1 99 ? 16.802 10.195 -3.608 1.00 94.88 99 THR A C 1
ATOM 794 O O . THR A 1 99 ? 17.883 9.715 -3.927 1.00 94.88 99 THR A O 1
ATOM 797 N N . TYR A 1 100 ? 15.879 9.489 -2.949 1.00 94.94 100 TYR A N 1
ATOM 798 C CA . TYR A 1 100 ? 16.106 8.093 -2.573 1.00 94.94 100 TYR A CA 1
ATOM 799 C C . TYR A 1 100 ? 16.341 7.204 -3.803 1.00 94.94 100 TYR A C 1
ATOM 801 O O . TYR A 1 100 ? 17.194 6.323 -3.783 1.00 94.94 100 TYR A O 1
ATOM 809 N N . ILE A 1 101 ? 15.626 7.459 -4.900 1.00 94.25 101 ILE A N 1
ATOM 810 C CA . ILE A 1 101 ? 15.831 6.717 -6.145 1.00 94.25 101 ILE A CA 1
ATOM 811 C C . ILE A 1 101 ? 17.191 6.996 -6.774 1.00 94.25 101 ILE A C 1
ATOM 813 O O . ILE A 1 101 ? 17.850 6.074 -7.250 1.00 94.25 101 ILE A O 1
ATOM 817 N N . GLU A 1 102 ? 17.631 8.247 -6.748 1.00 94.25 102 GLU A N 1
ATOM 818 C CA . GLU A 1 102 ? 18.934 8.656 -7.269 1.00 94.25 102 GLU A CA 1
ATOM 819 C C . GLU A 1 102 ? 20.094 8.068 -6.454 1.00 94.25 102 GLU A C 1
ATOM 821 O O . GLU A 1 102 ? 21.064 7.577 -7.032 1.00 94.25 102 GLU A O 1
ATOM 826 N N . GLU A 1 103 ? 19.979 8.044 -5.123 1.00 95.56 103 GLU A N 1
ATOM 827 C CA . GLU A 1 103 ? 20.981 7.451 -4.223 1.00 95.56 103 GLU A CA 1
ATOM 828 C C . GLU A 1 103 ? 21.158 5.946 -4.452 1.00 95.56 103 GLU A C 1
ATOM 830 O O . GLU A 1 103 ? 22.269 5.423 -4.362 1.00 95.56 103 GLU A O 1
ATOM 835 N N . HIS A 1 104 ? 20.073 5.261 -4.804 1.00 95.44 104 HIS A N 1
ATOM 836 C CA . HIS A 1 104 ? 20.047 3.823 -5.042 1.00 95.44 104 HIS A CA 1
ATOM 837 C C . HIS A 1 104 ? 19.998 3.460 -6.539 1.00 95.44 104 HIS A C 1
ATOM 839 O O . HIS A 1 104 ? 19.716 2.322 -6.917 1.00 95.44 104 HIS A O 1
ATOM 845 N N . TYR A 1 105 ? 20.318 4.407 -7.427 1.00 94.06 105 TYR A N 1
ATOM 846 C CA . TYR A 1 105 ? 20.152 4.255 -8.877 1.00 94.06 105 TYR A CA 1
ATOM 847 C C . TYR A 1 105 ? 20.860 3.016 -9.459 1.00 94.06 105 TYR A C 1
ATOM 849 O O . TYR A 1 105 ? 20.372 2.397 -10.417 1.00 94.06 105 TYR A O 1
ATOM 857 N N . ASN A 1 106 ? 22.017 2.675 -8.880 1.00 96.50 106 ASN A N 1
ATOM 858 C CA . ASN A 1 106 ? 22.891 1.580 -9.304 1.00 96.50 106 ASN A CA 1
ATOM 859 C C . ASN A 1 106 ? 22.641 0.265 -8.557 1.00 96.50 106 ASN A C 1
ATOM 861 O O . ASN A 1 106 ? 23.342 -0.713 -8.826 1.00 96.50 106 ASN A O 1
ATOM 865 N N . ASP A 1 107 ? 21.670 0.215 -7.644 1.00 97.38 107 ASP A N 1
ATOM 866 C CA . ASP A 1 107 ? 21.374 -1.017 -6.930 1.00 97.38 107 ASP A CA 1
ATOM 867 C C . ASP A 1 107 ? 20.898 -2.097 -7.905 1.00 97.38 107 ASP A C 1
ATOM 869 O O . ASP A 1 107 ? 20.088 -1.882 -8.820 1.00 97.38 107 ASP A O 1
ATOM 873 N N . SER A 1 108 ? 21.453 -3.291 -7.715 1.00 97.25 108 SER A N 1
ATOM 874 C CA . SER A 1 108 ? 21.052 -4.481 -8.449 1.00 97.25 108 SER A CA 1
ATOM 875 C C . SER A 1 108 ? 19.698 -4.991 -7.963 1.00 97.25 108 SER A C 1
ATOM 877 O O . SER A 1 108 ? 19.286 -4.756 -6.824 1.00 97.25 108 SER A O 1
ATOM 879 N N . ARG A 1 109 ? 19.032 -5.791 -8.804 1.00 97.06 109 ARG A N 1
ATOM 880 C CA . ARG A 1 109 ? 17.789 -6.488 -8.441 1.00 97.06 109 ARG A CA 1
ATOM 881 C C . ARG A 1 109 ? 17.894 -7.204 -7.092 1.00 97.06 109 ARG A C 1
ATOM 883 O O . ARG A 1 109 ? 16.988 -7.089 -6.275 1.00 97.06 109 ARG A O 1
ATOM 890 N N . GLU A 1 110 ? 18.984 -7.930 -6.849 1.00 97.56 110 GLU A N 1
ATOM 891 C CA . GLU A 1 110 ? 19.129 -8.699 -5.608 1.00 97.56 110 GLU A CA 1
ATOM 892 C C . GLU A 1 110 ? 19.377 -7.806 -4.389 1.00 97.56 110 GLU A C 1
ATOM 894 O O . GLU A 1 110 ? 18.883 -8.125 -3.310 1.00 97.56 110 GLU A O 1
ATOM 899 N N . GLN A 1 111 ? 20.066 -6.670 -4.542 1.00 98.19 111 GLN A N 1
ATOM 900 C CA . GLN A 1 111 ? 20.195 -5.686 -3.460 1.00 98.19 111 GLN A CA 1
ATOM 901 C C . GLN A 1 111 ? 18.829 -5.099 -3.091 1.00 98.19 111 GLN A C 1
ATOM 903 O O . GLN A 1 111 ? 18.476 -5.101 -1.914 1.00 98.19 111 GLN A O 1
ATOM 908 N N . ILE A 1 112 ? 18.026 -4.708 -4.087 1.00 97.94 112 ILE A N 1
ATOM 909 C CA . ILE A 1 112 ? 16.673 -4.167 -3.877 1.00 97.94 112 ILE A CA 1
ATOM 910 C C . ILE A 1 112 ? 15.769 -5.200 -3.189 1.00 97.94 112 ILE A C 1
ATOM 912 O O . ILE A 1 112 ? 15.111 -4.890 -2.197 1.00 97.94 112 ILE A O 1
ATOM 916 N N . LEU A 1 113 ? 15.746 -6.447 -3.677 1.00 98.06 113 LEU A N 1
ATOM 917 C CA . LEU A 1 113 ? 14.932 -7.508 -3.073 1.00 98.06 113 LEU A CA 1
ATOM 918 C C . LEU A 1 113 ? 15.405 -7.863 -1.656 1.00 98.06 113 LEU A C 1
ATOM 920 O O . LEU A 1 113 ? 14.578 -8.127 -0.786 1.00 98.06 113 LEU A O 1
ATOM 924 N N . THR A 1 114 ? 16.714 -7.838 -1.401 1.00 98.44 114 THR A N 1
ATOM 925 C CA . THR A 1 114 ? 17.267 -8.057 -0.055 1.00 98.44 114 THR A CA 1
ATOM 926 C C . THR A 1 114 ? 16.843 -6.945 0.902 1.00 98.44 114 THR A C 1
ATOM 928 O O . THR A 1 114 ? 16.401 -7.230 2.015 1.00 98.44 114 THR A O 1
ATOM 931 N N . ASP A 1 115 ? 16.920 -5.688 0.465 1.00 97.75 115 ASP A N 1
ATOM 932 C CA . ASP A 1 115 ? 16.522 -4.530 1.265 1.00 97.75 115 ASP A CA 1
ATOM 933 C C . ASP A 1 115 ? 15.021 -4.538 1.586 1.00 97.75 115 ASP A C 1
ATOM 935 O O . ASP A 1 115 ? 14.608 -4.293 2.727 1.00 97.75 115 ASP A O 1
ATOM 939 N N . LEU A 1 116 ? 14.199 -4.905 0.599 1.00 97.25 116 LEU A N 1
ATOM 940 C CA . LEU A 1 116 ? 12.757 -5.024 0.766 1.00 97.25 116 LEU A CA 1
ATOM 941 C C . LEU A 1 116 ? 12.390 -6.180 1.707 1.00 97.25 116 LEU A C 1
ATOM 943 O O . LEU A 1 116 ? 11.557 -5.987 2.590 1.00 97.25 116 LEU A O 1
ATOM 947 N N . ALA A 1 117 ? 13.055 -7.336 1.592 1.00 98.19 117 ALA A N 1
ATOM 948 C CA . ALA A 1 117 ? 12.856 -8.468 2.500 1.00 98.19 117 ALA A CA 1
ATOM 949 C C . ALA A 1 117 ? 13.222 -8.113 3.947 1.00 98.19 117 ALA A C 1
ATOM 951 O O . ALA A 1 117 ? 12.456 -8.388 4.872 1.00 98.19 117 ALA A O 1
ATOM 952 N N . ALA A 1 118 ? 14.370 -7.460 4.150 1.00 98.38 118 ALA A N 1
ATOM 953 C CA . ALA A 1 118 ? 14.797 -7.003 5.469 1.00 98.38 118 ALA A CA 1
ATOM 954 C C . ALA A 1 118 ? 13.811 -5.979 6.052 1.00 98.38 118 ALA A C 1
ATOM 956 O O . ALA A 1 118 ? 13.466 -6.034 7.233 1.00 98.38 118 ALA A O 1
ATOM 957 N N . THR A 1 119 ? 13.311 -5.069 5.216 1.00 98.19 119 THR A N 1
ATOM 958 C CA . THR A 1 119 ? 12.315 -4.076 5.621 1.00 98.19 119 THR A CA 1
ATOM 959 C C . THR A 1 119 ? 10.984 -4.741 5.985 1.00 98.19 119 THR A C 1
ATOM 961 O O . THR A 1 119 ? 10.424 -4.430 7.035 1.00 98.19 119 THR A O 1
ATOM 964 N N . ARG A 1 120 ? 10.503 -5.711 5.199 1.00 97.69 120 ARG A N 1
ATOM 965 C CA . ARG A 1 120 ? 9.285 -6.474 5.512 1.00 97.69 120 ARG A CA 1
ATOM 966 C C . ARG A 1 120 ? 9.415 -7.260 6.806 1.00 97.69 120 ARG A C 1
ATOM 968 O O . ARG A 1 120 ? 8.484 -7.254 7.608 1.00 97.69 120 ARG A O 1
ATOM 975 N N . GLN A 1 121 ? 10.569 -7.872 7.053 1.00 98.38 121 GLN A N 1
ATOM 976 C CA . GLN A 1 121 ? 10.837 -8.572 8.306 1.00 98.38 121 GLN A CA 1
ATOM 977 C C . GLN A 1 121 ? 10.676 -7.638 9.518 1.00 98.38 121 GLN A C 1
ATOM 979 O O . GLN A 1 121 ? 10.021 -8.002 10.493 1.00 98.38 121 GLN A O 1
ATOM 984 N N . GLN A 1 122 ? 11.142 -6.389 9.423 1.00 98.44 122 GLN A N 1
ATOM 985 C CA . GLN A 1 122 ? 10.931 -5.385 10.475 1.00 98.44 122 GLN A CA 1
ATOM 986 C C . GLN A 1 122 ? 9.454 -4.987 10.655 1.00 98.44 122 GLN A C 1
ATOM 988 O O . GLN A 1 122 ? 9.054 -4.612 11.761 1.00 98.44 122 GLN A O 1
ATOM 993 N N . SER A 1 123 ? 8.632 -5.049 9.600 1.00 98.19 123 SER A N 1
ATOM 994 C CA . SER A 1 123 ? 7.175 -4.858 9.704 1.00 98.19 123 SER A CA 1
ATOM 995 C C . SER A 1 123 ? 6.500 -6.030 10.409 1.00 98.19 123 SER A C 1
ATOM 997 O O . SER A 1 123 ? 5.627 -5.807 11.244 1.00 98.19 123 SER A O 1
ATOM 999 N N . LEU A 1 124 ? 6.913 -7.263 10.107 1.00 98.50 124 LEU A N 1
ATOM 1000 C CA . LEU A 1 124 ? 6.396 -8.470 10.756 1.00 98.50 124 LEU A CA 1
ATOM 1001 C C . LEU A 1 124 ? 6.755 -8.497 12.247 1.00 98.50 124 LEU A C 1
ATOM 1003 O O . LEU A 1 124 ? 5.897 -8.768 13.085 1.00 98.50 124 LEU A O 1
ATOM 1007 N N . GLU A 1 125 ? 7.992 -8.136 12.590 1.00 98.50 125 GLU A N 1
ATOM 1008 C CA . GLU A 1 125 ? 8.440 -7.991 13.979 1.00 98.50 125 GLU A CA 1
ATOM 1009 C C . GLU A 1 125 ? 7.680 -6.887 14.716 1.00 98.50 125 GLU A C 1
ATOM 1011 O O . GLU A 1 125 ? 7.255 -7.084 15.853 1.00 98.50 125 GLU A O 1
ATOM 1016 N N . LEU A 1 126 ? 7.465 -5.739 14.065 1.00 98.38 126 LEU A N 1
ATOM 1017 C CA . LEU A 1 126 ? 6.654 -4.664 14.631 1.00 98.38 126 LEU A CA 1
ATOM 1018 C C . LEU A 1 126 ? 5.220 -5.131 14.884 1.00 98.38 126 LEU A C 1
ATOM 1020 O O . LEU A 1 126 ? 4.700 -4.905 15.971 1.00 98.38 126 LEU A O 1
ATOM 1024 N N . LEU A 1 127 ? 4.591 -5.794 13.907 1.00 98.44 127 LEU A N 1
ATOM 1025 C CA . LEU A 1 127 ? 3.248 -6.342 14.062 1.00 98.44 127 LEU A CA 1
ATOM 1026 C C . LEU A 1 127 ? 3.201 -7.292 15.260 1.00 98.44 127 LEU A C 1
ATOM 1028 O O . LEU A 1 127 ? 2.335 -7.127 16.112 1.00 98.44 127 LEU A O 1
ATOM 1032 N N . ALA A 1 128 ? 4.152 -8.223 15.375 1.00 98.25 128 ALA A N 1
ATOM 1033 C CA . ALA A 1 128 ? 4.230 -9.177 16.481 1.00 98.25 128 ALA A CA 1
ATOM 1034 C C . ALA A 1 128 ? 4.368 -8.517 17.868 1.00 98.25 128 ALA A C 1
ATOM 1036 O O . ALA A 1 128 ? 3.911 -9.089 18.854 1.00 98.25 128 ALA A O 1
ATOM 1037 N N . GLN A 1 129 ? 4.970 -7.327 17.951 1.00 98.12 129 GLN A N 1
ATOM 1038 C CA . GLN A 1 129 ? 5.132 -6.576 19.203 1.00 98.12 129 GLN A CA 1
ATOM 1039 C C . GLN A 1 129 ? 3.904 -5.743 19.593 1.00 98.12 129 GLN A C 1
ATOM 1041 O O . GLN A 1 129 ? 3.743 -5.417 20.768 1.00 98.12 129 GLN A O 1
ATOM 1046 N N . LEU A 1 130 ? 3.063 -5.363 18.630 1.00 98.38 130 LEU A N 1
ATOM 1047 C CA . LEU A 1 130 ? 1.849 -4.589 18.891 1.00 98.38 130 LEU A CA 1
ATOM 1048 C C . LEU A 1 130 ? 0.774 -5.471 19.533 1.00 98.38 130 LEU A C 1
ATOM 1050 O O . LEU A 1 130 ? 0.645 -6.635 19.161 1.00 98.38 130 LEU A O 1
ATOM 1054 N N . THR A 1 131 ? -0.056 -4.918 20.419 1.00 98.19 131 THR A N 1
ATOM 1055 C CA . THR A 1 131 ? -1.311 -5.567 20.853 1.00 98.19 131 THR A CA 1
ATOM 1056 C C . THR A 1 131 ? -2.446 -5.285 19.867 1.00 98.19 131 THR A C 1
ATOM 1058 O O . THR A 1 131 ? -2.348 -4.378 19.038 1.00 98.19 131 THR A O 1
ATOM 1061 N N . ASP A 1 132 ? -3.544 -6.037 19.941 1.00 97.88 132 ASP A N 1
ATOM 1062 C CA . ASP A 1 132 ? -4.702 -5.805 19.067 1.00 97.88 132 ASP A CA 1
ATOM 1063 C C . ASP A 1 132 ? -5.397 -4.468 19.381 1.00 97.88 132 ASP A C 1
ATOM 1065 O O . ASP A 1 132 ? -5.850 -3.772 18.473 1.00 97.88 132 ASP A O 1
ATOM 1069 N N . GLU A 1 133 ? -5.375 -4.025 20.642 1.00 97.19 133 GLU A N 1
ATOM 1070 C CA . GLU A 1 133 ? -5.828 -2.687 21.038 1.00 97.19 133 GLU A CA 1
ATOM 1071 C C . GLU A 1 133 ? -4.932 -1.589 20.456 1.00 97.19 133 GLU A C 1
ATOM 1073 O O . GLU A 1 133 ? -5.402 -0.498 20.144 1.00 97.19 133 GLU A O 1
ATOM 1078 N N . GLN A 1 134 ? -3.636 -1.856 20.279 1.00 98.12 134 GLN A N 1
ATOM 1079 C CA . GLN A 1 134 ? -2.746 -0.906 19.620 1.00 98.12 134 GLN A CA 1
ATOM 1080 C C . GLN A 1 134 ? -3.022 -0.815 18.117 1.00 98.12 134 GLN A C 1
ATOM 1082 O O . GLN A 1 134 ? -2.894 0.268 17.552 1.00 98.12 134 GLN A O 1
ATOM 1087 N N . LEU A 1 135 ? -3.461 -1.896 17.463 1.00 98.06 135 LEU A N 1
ATOM 1088 C CA . LEU A 1 135 ? -3.807 -1.864 16.036 1.00 98.06 135 LEU A CA 1
ATOM 1089 C C . LEU A 1 135 ? -4.969 -0.913 15.728 1.00 98.06 135 LEU A C 1
ATOM 1091 O O . LEU A 1 135 ? -5.008 -0.342 14.638 1.00 98.06 135 LEU A O 1
ATOM 1095 N N . ILE A 1 136 ? -5.878 -0.693 16.680 1.00 96.75 136 ILE A N 1
ATOM 1096 C CA . ILE A 1 136 ? -7.000 0.236 16.500 1.00 96.75 136 ILE A CA 1
ATOM 1097 C C . ILE A 1 136 ? -6.654 1.695 16.829 1.00 96.75 136 ILE A C 1
ATOM 1099 O O . ILE A 1 136 ? -7.484 2.576 16.605 1.00 96.75 136 ILE A O 1
ATOM 1103 N N . LEU A 1 137 ? -5.453 1.975 17.351 1.00 96.69 137 LEU A N 1
ATOM 1104 C CA . LEU A 1 137 ? -5.064 3.341 17.690 1.00 96.69 137 LEU A CA 1
ATOM 1105 C C . LEU A 1 137 ? -4.923 4.199 16.425 1.00 96.69 137 LEU A C 1
ATOM 1107 O O . LEU A 1 137 ? -4.311 3.757 15.444 1.00 96.69 137 LEU A O 1
ATOM 1111 N N . PRO A 1 138 ? -5.427 5.446 16.446 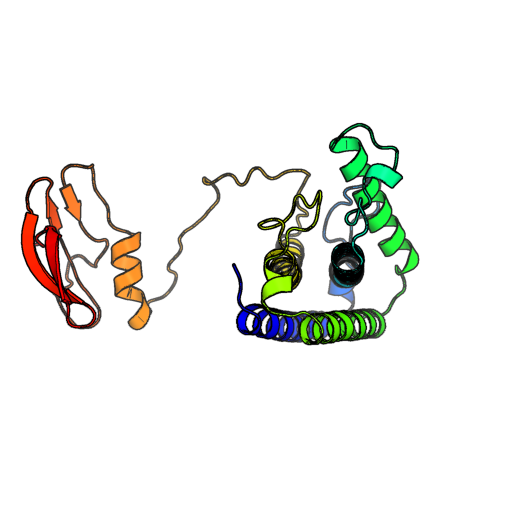1.00 96.88 138 PRO A N 1
ATOM 1112 C CA . PRO A 1 138 ? -5.174 6.390 15.372 1.00 96.88 138 PRO A CA 1
ATOM 1113 C C . PRO A 1 138 ? -3.697 6.794 15.363 1.00 96.88 138 PRO A C 1
ATOM 1115 O O . PRO A 1 138 ? -3.062 6.912 16.412 1.00 96.88 138 PRO A O 1
ATOM 1118 N N . ILE A 1 139 ? -3.158 7.068 14.178 1.00 96.56 139 ILE A N 1
ATOM 1119 C CA . ILE A 1 139 ? -1.892 7.779 14.004 1.00 96.56 139 ILE A CA 1
ATOM 1120 C C . ILE A 1 139 ? -2.220 9.270 13.832 1.00 96.56 139 ILE A C 1
ATOM 1122 O O . ILE A 1 139 ? -2.750 9.656 12.787 1.00 96.56 139 ILE A O 1
ATOM 1126 N N . PRO A 1 140 ? -1.913 10.133 14.823 1.00 94.31 140 PRO A N 1
ATOM 1127 C CA . PRO A 1 140 ? -2.149 11.569 14.717 1.00 94.31 140 PRO A CA 1
ATOM 1128 C C . PRO A 1 140 ? -1.600 12.176 13.421 1.00 94.31 140 PRO A C 1
ATOM 1130 O O . PRO A 1 140 ? -0.406 12.082 13.133 1.00 94.31 140 PRO A O 1
ATOM 1133 N N . GLY A 1 141 ? -2.487 12.813 12.653 1.00 88.62 141 GLY A N 1
ATOM 1134 C CA . GLY A 1 141 ? -2.146 13.497 11.405 1.00 88.62 141 GLY A CA 1
ATOM 1135 C C . GLY A 1 141 ? -1.987 12.593 10.181 1.00 88.62 141 GLY A C 1
ATOM 1136 O O . GLY A 1 141 ? -1.582 13.102 9.140 1.00 88.62 141 GLY A O 1
ATOM 1137 N N . ALA A 1 142 ? -2.271 11.288 10.270 1.00 89.69 142 ALA A N 1
ATOM 1138 C CA . ALA A 1 142 ? -2.189 10.389 9.120 1.00 89.69 142 ALA A CA 1
ATOM 1139 C C . ALA A 1 142 ? -3.356 10.618 8.139 1.00 89.69 142 ALA A C 1
ATOM 1141 O O . ALA A 1 142 ? -4.508 10.420 8.522 1.00 89.69 142 ALA A O 1
ATOM 1142 N N . PRO A 1 143 ? -3.086 10.989 6.870 1.00 83.44 143 PRO A N 1
ATOM 1143 C CA . PRO A 1 143 ? -4.121 11.150 5.848 1.00 83.44 143 PRO A CA 1
ATOM 1144 C C . PRO A 1 143 ? -4.424 9.854 5.073 1.00 83.44 143 PRO A C 1
ATOM 1146 O O . PRO A 1 143 ? -5.138 9.900 4.074 1.00 83.44 143 PRO A O 1
ATOM 1149 N N . TRP A 1 144 ? -3.829 8.722 5.461 1.00 81.19 144 TRP A N 1
ATOM 1150 C CA . TRP A 1 144 ? -3.901 7.460 4.719 1.00 81.19 144 TRP A CA 1
ATOM 1151 C C . TRP A 1 144 ? -4.826 6.452 5.393 1.00 81.19 144 TRP A C 1
ATOM 1153 O O . TRP A 1 144 ? -4.899 6.398 6.622 1.00 81.19 144 TRP A O 1
ATOM 1163 N N . ALA A 1 145 ? -5.430 5.581 4.580 1.00 84.75 145 ALA A N 1
ATOM 1164 C CA . ALA A 1 145 ? -6.312 4.510 5.038 1.00 84.75 145 ALA A CA 1
ATOM 1165 C C . ALA A 1 145 ? -7.458 5.046 5.922 1.00 84.75 145 ALA A C 1
ATOM 1167 O O . ALA A 1 145 ? -8.001 6.117 5.662 1.00 84.75 145 ALA A O 1
ATOM 1168 N N . ASP A 1 146 ? -7.814 4.306 6.971 1.00 88.25 146 ASP A N 1
ATOM 1169 C CA . ASP A 1 146 ? -8.716 4.750 8.039 1.00 88.25 146 ASP A CA 1
ATOM 1170 C C . ASP A 1 146 ? -7.989 5.532 9.157 1.00 88.25 146 ASP A C 1
ATOM 1172 O O . ASP A 1 146 ? -8.565 5.804 10.209 1.00 88.25 146 ASP A O 1
ATOM 1176 N N . GLY A 1 147 ? -6.717 5.891 8.946 1.00 90.44 147 GLY A N 1
ATOM 1177 C CA . GLY A 1 147 ? -5.889 6.627 9.901 1.00 90.44 147 GLY A CA 1
ATOM 1178 C C . GLY A 1 147 ? -5.358 5.797 11.072 1.00 90.44 147 GLY A C 1
ATOM 1179 O O . GLY A 1 147 ? -4.662 6.347 11.926 1.00 90.44 147 GLY A O 1
ATOM 1180 N N . THR A 1 148 ? -5.648 4.497 11.141 1.00 96.38 148 THR A N 1
ATOM 1181 C CA . THR A 1 148 ? -5.225 3.633 12.254 1.00 96.38 148 THR A CA 1
ATOM 1182 C C . THR A 1 148 ? -3.935 2.871 11.967 1.00 96.38 148 THR A C 1
ATOM 1184 O O . THR A 1 148 ? -3.525 2.719 10.814 1.00 96.38 148 THR A O 1
ATOM 1187 N N . ILE A 1 149 ? -3.281 2.359 13.016 1.00 97.88 149 ILE A N 1
ATOM 1188 C CA . ILE A 1 149 ? -2.076 1.526 12.871 1.00 97.88 149 ILE A CA 1
ATOM 1189 C C . ILE A 1 149 ? -2.366 0.291 12.005 1.00 97.88 149 ILE A C 1
ATOM 1191 O O . ILE A 1 149 ? -1.618 0.010 11.067 1.00 97.88 149 ILE A O 1
ATOM 1195 N N . GLY A 1 150 ? -3.464 -0.420 12.275 1.00 97.12 150 GLY A N 1
ATOM 1196 C CA . GLY A 1 150 ? -3.870 -1.597 11.509 1.00 97.12 150 GLY A CA 1
ATOM 1197 C C . GLY A 1 150 ? -4.199 -1.265 10.053 1.00 97.12 150 GLY A C 1
ATOM 1198 O O . GLY A 1 150 ? -3.723 -1.946 9.143 1.00 97.12 150 GLY A O 1
ATOM 1199 N N . GLY A 1 151 ? -4.955 -0.190 9.813 1.00 94.00 151 GLY A N 1
ATOM 1200 C CA . GLY A 1 151 ? -5.298 0.257 8.462 1.00 94.00 151 GLY A CA 1
ATOM 1201 C C . GLY A 1 151 ? -4.080 0.666 7.635 1.00 94.00 151 GLY A C 1
ATOM 1202 O O . GLY A 1 151 ? -3.997 0.334 6.449 1.00 94.00 151 GLY A O 1
ATOM 1203 N N . ILE A 1 152 ? -3.093 1.316 8.255 1.00 93.69 152 ILE A N 1
ATOM 1204 C CA . ILE A 1 152 ? -1.829 1.681 7.602 1.00 93.69 152 ILE A CA 1
ATOM 1205 C C . ILE A 1 152 ? -0.989 0.442 7.281 1.00 93.69 152 ILE A C 1
ATOM 1207 O O . ILE A 1 152 ? -0.474 0.347 6.168 1.00 93.69 152 ILE A O 1
ATOM 1211 N N . LEU A 1 153 ? -0.886 -0.534 8.190 1.00 96.25 153 LEU A N 1
ATOM 1212 C CA . LEU A 1 153 ? -0.166 -1.785 7.916 1.00 96.25 153 LEU A CA 1
ATOM 1213 C C . LEU A 1 153 ? -0.811 -2.580 6.770 1.00 96.25 153 LEU A C 1
ATOM 1215 O O . LEU A 1 153 ? -0.098 -3.055 5.885 1.00 96.25 153 LEU A O 1
ATOM 1219 N N . LEU A 1 154 ? -2.146 -2.673 6.735 1.00 92.31 154 LEU A N 1
ATOM 1220 C CA . LEU A 1 154 ? -2.856 -3.323 5.630 1.00 92.31 154 LEU A CA 1
ATOM 1221 C C . LEU A 1 154 ? -2.679 -2.561 4.308 1.00 92.31 154 LEU A C 1
ATOM 1223 O O . LEU A 1 154 ? -2.472 -3.169 3.258 1.00 92.31 154 LEU A O 1
ATOM 1227 N N . THR A 1 155 ? -2.739 -1.230 4.344 1.00 89.00 155 THR A N 1
ATOM 1228 C CA . THR A 1 155 ? -2.518 -0.392 3.156 1.00 89.00 155 THR A CA 1
ATOM 1229 C C . THR A 1 155 ? -1.100 -0.561 2.625 1.00 89.00 155 THR A C 1
ATOM 1231 O O . THR A 1 155 ? -0.918 -0.752 1.424 1.00 89.00 155 THR A O 1
ATOM 1234 N N . ASN A 1 156 ? -0.102 -0.597 3.511 1.00 90.38 156 ASN A N 1
ATOM 1235 C CA . ASN A 1 156 ? 1.278 -0.897 3.147 1.00 90.38 156 ASN A CA 1
ATOM 1236 C C . ASN A 1 156 ? 1.408 -2.272 2.477 1.00 90.38 156 ASN A C 1
ATOM 1238 O O . ASN A 1 156 ? 2.067 -2.395 1.449 1.00 90.38 156 ASN A O 1
ATOM 1242 N N . ALA A 1 157 ? 0.727 -3.293 3.007 1.00 87.88 157 ALA A N 1
ATOM 1243 C CA . ALA A 1 157 ? 0.710 -4.622 2.401 1.00 87.88 157 ALA A CA 1
ATOM 1244 C C . ALA A 1 157 ? 0.148 -4.613 0.970 1.00 87.88 157 ALA A C 1
ATOM 1246 O O . ALA A 1 157 ? 0.565 -5.400 0.132 1.00 87.88 157 ALA A O 1
ATOM 1247 N N . ARG A 1 158 ? -0.782 -3.708 0.652 1.00 85.88 158 ARG A N 1
ATOM 1248 C CA . ARG A 1 158 ? -1.385 -3.608 -0.688 1.00 85.88 158 ARG A CA 1
ATOM 1249 C C . ARG A 1 158 ? -0.647 -2.647 -1.622 1.00 85.88 158 ARG A C 1
ATOM 1251 O O . ARG A 1 158 ? -0.866 -2.714 -2.829 1.00 85.88 158 ARG A O 1
ATOM 1258 N N . HIS A 1 159 ? 0.258 -1.823 -1.096 1.00 89.38 159 HIS A N 1
ATOM 1259 C CA . HIS A 1 159 ? 0.965 -0.766 -1.823 1.00 89.38 159 HIS A CA 1
ATOM 1260 C C . HIS A 1 159 ? 1.701 -1.273 -3.077 1.00 89.38 159 HIS A C 1
ATOM 1262 O O . HIS A 1 159 ? 1.614 -0.665 -4.141 1.00 89.38 159 HIS A O 1
ATOM 1268 N N . ALA A 1 160 ? 2.336 -2.448 -2.997 1.00 88.56 160 ALA A N 1
ATOM 1269 C CA . ALA A 1 160 ? 3.022 -3.064 -4.135 1.00 88.56 160 ALA A CA 1
ATOM 1270 C C . ALA A 1 160 ? 2.094 -3.323 -5.338 1.00 88.56 160 ALA A C 1
ATOM 1272 O O . ALA A 1 160 ? 2.526 -3.219 -6.482 1.00 88.56 160 ALA A O 1
ATOM 1273 N N . THR A 1 161 ? 0.817 -3.634 -5.094 1.00 86.50 161 THR A N 1
ATOM 1274 C CA . THR A 1 161 ? -0.161 -3.913 -6.161 1.00 86.50 161 THR A CA 1
ATOM 1275 C C . THR A 1 161 ? -0.372 -2.690 -7.047 1.00 86.50 161 THR A C 1
ATOM 1277 O O . THR A 1 161 ? -0.423 -2.815 -8.267 1.00 86.50 161 THR A O 1
ATOM 1280 N N . GLN A 1 162 ? -0.442 -1.509 -6.433 1.00 84.56 162 GLN A N 1
ATOM 1281 C CA . GLN A 1 162 ? -0.612 -0.250 -7.145 1.00 84.56 162 GLN A CA 1
ATOM 1282 C C . GLN A 1 162 ? 0.605 0.055 -8.028 1.00 84.56 162 GLN A C 1
ATOM 1284 O O . GLN A 1 162 ? 0.455 0.339 -9.212 1.00 84.56 162 GLN A O 1
ATOM 1289 N N . HIS A 1 163 ? 1.814 -0.106 -7.488 1.00 90.12 163 HIS A N 1
ATOM 1290 C CA . HIS A 1 163 ? 3.042 0.065 -8.263 1.00 90.12 163 HIS A CA 1
ATOM 1291 C C . HIS A 1 163 ? 3.158 -0.924 -9.427 1.00 90.12 163 HIS A C 1
ATOM 1293 O O . HIS A 1 163 ? 3.580 -0.543 -10.514 1.00 90.12 163 HIS A O 1
ATOM 1299 N N . LEU A 1 164 ? 2.759 -2.182 -9.233 1.00 88.69 164 LEU A N 1
ATOM 1300 C CA . LEU A 1 164 ? 2.748 -3.173 -10.310 1.00 88.69 164 LEU A CA 1
ATOM 1301 C C . LEU A 1 164 ? 1.765 -2.800 -11.434 1.00 88.69 164 LEU A C 1
ATOM 1303 O O . LEU A 1 164 ? 2.093 -3.017 -12.600 1.00 88.69 164 LEU A O 1
ATOM 1307 N N . SER A 1 165 ? 0.610 -2.209 -11.106 1.00 86.50 165 SER A N 1
ATOM 1308 C CA . SER A 1 165 ? -0.327 -1.652 -12.099 1.00 86.50 165 SER A CA 1
ATOM 1309 C C . SER A 1 165 ? 0.334 -0.532 -12.905 1.00 86.50 165 SER A C 1
ATOM 1311 O O . SER A 1 165 ? 0.382 -0.614 -14.130 1.00 86.50 165 SER A O 1
ATOM 1313 N N . TRP A 1 166 ? 0.958 0.447 -12.244 1.00 86.88 166 TRP A N 1
ATOM 1314 C CA . TRP A 1 166 ? 1.649 1.543 -12.933 1.00 86.88 166 TRP A CA 1
ATOM 1315 C C . TRP A 1 166 ? 2.778 1.063 -13.841 1.00 86.88 166 TRP A C 1
ATOM 1317 O O . TRP A 1 166 ? 2.969 1.604 -14.931 1.00 86.88 166 TRP A O 1
ATOM 1327 N N . ILE A 1 167 ? 3.498 0.017 -13.426 1.00 88.81 167 ILE A N 1
ATOM 1328 C CA . ILE A 1 167 ? 4.555 -0.594 -14.237 1.00 88.81 167 ILE A CA 1
ATOM 1329 C C . ILE A 1 167 ? 3.989 -1.243 -15.504 1.00 88.81 167 ILE A C 1
ATOM 1331 O O . ILE A 1 167 ? 4.586 -1.120 -16.581 1.00 88.81 167 ILE A O 1
ATOM 1335 N N . ALA A 1 168 ? 2.855 -1.935 -15.375 1.00 82.44 168 ALA A N 1
ATOM 1336 C CA . ALA A 1 168 ? 2.179 -2.597 -16.485 1.00 82.44 168 ALA A CA 1
ATOM 1337 C C . ALA A 1 168 ? 1.547 -1.590 -17.460 1.00 82.44 168 ALA A C 1
ATOM 1339 O O . ALA A 1 168 ? 1.626 -1.772 -18.673 1.00 82.44 168 ALA A O 1
ATOM 1340 N N . GLU A 1 169 ? 0.957 -0.516 -16.938 1.00 81.06 169 GLU A N 1
ATOM 1341 C CA . GLU A 1 169 ? 0.240 0.500 -17.717 1.00 81.06 169 GLU A CA 1
ATOM 1342 C C . GLU A 1 169 ? 1.155 1.611 -18.260 1.00 81.06 169 GLU A C 1
ATOM 1344 O O . GLU A 1 169 ? 0.755 2.362 -19.152 1.00 81.06 169 GLU A O 1
ATOM 1349 N N . GLY A 1 170 ? 2.376 1.740 -17.727 1.00 71.44 170 GLY A N 1
ATOM 1350 C CA . GLY A 1 170 ? 3.324 2.798 -18.089 1.00 71.44 170 GLY A CA 1
ATOM 1351 C C . GLY A 1 170 ? 2.874 4.200 -17.663 1.00 71.44 170 GLY A C 1
ATOM 1352 O O . GLY A 1 170 ? 3.220 5.186 -18.314 1.00 71.44 170 GLY A O 1
ATOM 1353 N N . LYS A 1 171 ? 2.061 4.308 -16.605 1.00 60.38 171 LYS A N 1
ATOM 1354 C CA . LYS A 1 171 ? 1.509 5.580 -16.115 1.00 60.38 171 LYS A CA 1
ATOM 1355 C C . LYS A 1 171 ? 1.676 5.679 -14.594 1.00 60.38 171 LYS A C 1
ATOM 1357 O O . LYS A 1 171 ? 1.152 4.813 -13.899 1.00 60.38 171 LYS A O 1
ATOM 1362 N N . PRO A 1 172 ? 2.372 6.706 -14.062 1.00 53.78 172 PRO A N 1
ATOM 1363 C CA . PRO A 1 172 ? 2.295 7.021 -12.636 1.00 53.78 172 PRO A CA 1
ATOM 1364 C C . PRO A 1 172 ? 0.906 7.605 -12.337 1.00 53.78 172 PRO A C 1
ATOM 1366 O O . PRO A 1 172 ? 0.210 8.024 -13.273 1.00 53.78 172 PRO A O 1
ATOM 1369 N N . PRO A 1 173 ? 0.495 7.727 -11.063 1.00 46.22 173 PRO A N 1
ATOM 1370 C CA . PRO A 1 173 ? -0.621 8.599 -10.768 1.00 46.22 173 PRO A CA 1
ATOM 1371 C C . PRO A 1 173 ? -0.117 10.020 -11.036 1.00 46.22 173 PRO A C 1
ATOM 1373 O O . PRO A 1 173 ? 0.698 10.562 -10.298 1.00 46.22 173 PRO A O 1
ATOM 1376 N N . VAL A 1 174 ? -0.555 10.643 -12.123 1.00 43.78 174 VAL A N 1
ATOM 1377 C CA . VAL A 1 174 ? -0.420 12.097 -12.217 1.00 43.78 174 VAL A CA 1
ATOM 1378 C C . VAL A 1 174 ? -1.245 12.662 -11.059 1.00 43.78 174 VAL A C 1
ATOM 1380 O O . VAL A 1 174 ? -2.381 12.227 -10.864 1.00 43.78 174 VAL A O 1
ATOM 1383 N N . GLY A 1 175 ? -0.629 13.537 -10.258 1.00 42.53 175 GLY A N 1
ATOM 1384 C CA . GLY A 1 175 ? -1.136 14.055 -8.987 1.00 42.53 175 GLY A CA 1
ATOM 1385 C C . GLY A 1 175 ? -2.659 14.127 -8.895 1.00 42.53 175 GLY A C 1
ATOM 1386 O O . GLY A 1 175 ? -3.305 14.828 -9.664 1.00 42.53 175 GLY A O 1
ATOM 1387 N N . GLY A 1 176 ? -3.213 13.395 -7.926 1.00 39.62 176 GLY A N 1
ATOM 1388 C CA . GLY A 1 176 ? -4.646 13.360 -7.671 1.00 39.62 176 GLY A CA 1
ATOM 1389 C C . GLY A 1 176 ? -5.449 12.827 -8.854 1.00 39.62 176 GLY A C 1
ATOM 1390 O O . GLY A 1 176 ? -6.175 13.584 -9.488 1.00 39.62 176 GLY A O 1
ATOM 1391 N N . SER A 1 177 ? -5.453 11.509 -9.072 1.00 39.53 177 SER A N 1
ATOM 1392 C CA . SER A 1 177 ? -6.699 10.945 -9.577 1.00 39.53 177 SER A CA 1
ATOM 1393 C C . SER A 1 177 ? -7.720 11.153 -8.461 1.00 39.53 177 SER A C 1
ATOM 1395 O O . SER A 1 177 ? -7.702 10.452 -7.443 1.00 39.53 177 SER A O 1
ATOM 1397 N N . GLU A 1 178 ? -8.625 12.113 -8.642 1.00 40.78 178 GLU A N 1
ATOM 1398 C CA . GLU A 1 178 ? -10.011 11.818 -8.313 1.00 40.78 178 GLU A CA 1
ATOM 1399 C C . GLU A 1 178 ? -10.231 10.372 -8.748 1.00 40.78 178 GLU A C 1
ATOM 1401 O O . GLU A 1 178 ? -10.071 10.035 -9.921 1.00 40.78 178 GLU A O 1
ATOM 1406 N N . TYR A 1 179 ? -10.484 9.492 -7.784 1.00 41.03 179 TYR A N 1
ATOM 1407 C CA . TYR A 1 179 ? -11.205 8.275 -8.081 1.00 41.03 179 TYR A CA 1
ATOM 1408 C C . TYR A 1 179 ? -12.435 8.744 -8.856 1.00 41.03 179 TYR A C 1
ATOM 1410 O O . TYR A 1 179 ? -13.338 9.340 -8.275 1.00 41.03 179 TYR A O 1
ATOM 1418 N N . ASN A 1 180 ? -12.394 8.615 -10.179 1.00 40.59 180 ASN A N 1
ATOM 1419 C CA . ASN A 1 180 ? -13.519 8.894 -11.034 1.00 40.59 180 ASN A CA 1
ATOM 1420 C C . ASN A 1 180 ? -14.287 7.576 -11.068 1.00 40.59 180 ASN A C 1
ATOM 1422 O O . ASN A 1 180 ? -13.871 6.657 -11.777 1.00 40.59 180 ASN A O 1
ATOM 1426 N N . PRO A 1 181 ? -15.398 7.431 -10.325 1.00 51.75 181 PRO A N 1
ATOM 1427 C CA . PRO A 1 181 ? -16.236 6.236 -10.373 1.00 51.75 181 PRO A CA 1
ATOM 1428 C C . PRO A 1 181 ? -16.872 5.995 -11.756 1.00 51.75 181 PRO A C 1
ATOM 1430 O O . PRO A 1 181 ? -17.831 5.242 -11.852 1.00 51.75 181 PRO A O 1
ATOM 1433 N N . LYS A 1 182 ? -16.392 6.636 -12.827 1.00 54.62 182 LYS A N 1
ATOM 1434 C CA . LYS A 1 182 ? -16.762 6.360 -14.217 1.00 54.62 182 LYS A CA 1
ATOM 1435 C C . LYS A 1 182 ? -15.743 5.496 -14.966 1.00 54.62 182 LYS A C 1
ATOM 1437 O O . LYS A 1 182 ? -16.090 5.015 -16.035 1.00 54.62 182 LYS A O 1
ATOM 1442 N N . ASP A 1 183 ? -14.545 5.272 -14.418 1.00 61.41 183 ASP A N 1
ATOM 1443 C CA . ASP A 1 183 ? -13.480 4.502 -15.086 1.00 61.41 183 ASP A CA 1
ATOM 1444 C C . ASP A 1 183 ? -13.324 3.069 -14.534 1.00 61.41 183 ASP A C 1
ATOM 1446 O O . ASP A 1 183 ? -12.327 2.398 -14.797 1.00 61.41 183 ASP A O 1
ATOM 1450 N N . TRP A 1 184 ? -14.301 2.564 -13.769 1.00 71.69 184 TRP A N 1
ATOM 1451 C CA . TRP A 1 184 ? -14.343 1.142 -13.416 1.00 71.69 184 TRP A CA 1
ATOM 1452 C C . TRP A 1 184 ? -15.059 0.351 -14.509 1.00 71.69 184 TRP A C 1
ATOM 1454 O O . TRP A 1 184 ? -16.094 0.760 -15.028 1.00 71.69 184 TRP A O 1
ATOM 1464 N N . THR A 1 185 ? -14.501 -0.807 -14.844 1.00 78.12 185 THR A N 1
ATOM 1465 C CA . THR A 1 185 ? -15.138 -1.787 -15.725 1.00 78.12 185 THR A CA 1
ATOM 1466 C C . THR A 1 185 ? -15.461 -3.023 -14.899 1.00 78.12 185 THR A C 1
ATOM 1468 O O . THR A 1 185 ? -14.575 -3.575 -14.249 1.00 78.12 185 THR A O 1
ATOM 1471 N N . LEU A 1 186 ? -16.720 -3.460 -14.921 1.00 81.31 186 LEU A N 1
ATOM 1472 C CA . LEU A 1 186 ? -17.107 -4.794 -14.464 1.00 81.31 186 LEU A CA 1
ATOM 1473 C C . LEU A 1 186 ? -17.124 -5.713 -15.687 1.00 81.31 186 LEU A C 1
ATOM 1475 O O . LEU A 1 186 ? -18.031 -5.626 -16.512 1.00 81.31 186 LEU A O 1
ATOM 1479 N N . ALA A 1 187 ? -16.088 -6.541 -15.820 1.00 84.88 187 ALA A N 1
ATOM 1480 C CA . ALA A 1 187 ? -15.931 -7.492 -16.916 1.00 84.88 187 ALA A CA 1
ATOM 1481 C C . ALA A 1 187 ? -16.060 -8.932 -16.404 1.00 84.88 187 ALA A C 1
ATOM 1483 O O . ALA A 1 187 ? -15.529 -9.275 -15.348 1.00 84.88 187 ALA A O 1
ATOM 1484 N N . TYR A 1 188 ? -16.753 -9.764 -17.179 1.00 84.81 188 TYR A N 1
ATOM 1485 C CA . TYR A 1 188 ? -16.859 -11.207 -16.978 1.00 84.81 188 TYR A CA 1
ATOM 1486 C C . TYR A 1 188 ? -16.427 -11.893 -18.275 1.00 84.81 188 TYR A C 1
ATOM 1488 O O . TYR A 1 188 ? -17.229 -12.052 -19.193 1.00 84.81 188 TYR A O 1
ATOM 1496 N N . ASP A 1 189 ? -15.152 -12.267 -18.360 1.00 87.50 189 ASP A N 1
ATOM 1497 C CA . ASP A 1 189 ? -14.545 -12.804 -19.591 1.00 87.50 189 ASP A CA 1
ATOM 1498 C C . ASP A 1 189 ? -14.619 -14.337 -19.690 1.00 87.50 189 ASP A C 1
ATOM 1500 O O . ASP A 1 189 ? -14.208 -14.937 -20.683 1.00 87.50 189 ASP A O 1
ATOM 1504 N N . SER A 1 190 ? -15.127 -14.992 -18.647 1.00 86.25 190 SER A N 1
ATOM 1505 C CA . SER A 1 190 ? -15.296 -16.443 -18.582 1.00 86.25 190 SER A CA 1
ATOM 1506 C C . SER A 1 190 ? -16.458 -16.811 -17.661 1.00 86.25 190 SER A C 1
ATOM 1508 O O . SER A 1 190 ? -16.927 -15.981 -16.882 1.00 86.25 190 SER A O 1
ATOM 1510 N N . PHE A 1 191 ? -16.935 -18.048 -17.785 1.00 89.81 191 PHE A N 1
ATOM 1511 C CA . PHE A 1 191 ? -17.969 -18.606 -16.921 1.00 89.81 191 PHE A CA 1
ATOM 1512 C C . PHE A 1 191 ? -17.333 -19.325 -15.726 1.00 89.81 191 PHE A C 1
ATOM 1514 O O . PHE A 1 191 ? -16.483 -20.196 -15.914 1.00 89.81 191 PHE A O 1
ATOM 1521 N N . ASP A 1 192 ? -17.784 -18.979 -14.523 1.00 90.12 192 ASP A N 1
ATOM 1522 C CA . ASP A 1 192 ? -17.454 -19.649 -13.266 1.00 90.12 192 ASP A CA 1
ATOM 1523 C C . ASP A 1 192 ? -18.759 -19.911 -12.502 1.00 90.12 192 ASP A C 1
ATOM 1525 O O . ASP A 1 192 ? -19.418 -18.980 -12.035 1.00 90.12 192 ASP A O 1
ATOM 1529 N N . ALA A 1 193 ? -19.129 -21.188 -12.386 1.00 92.31 193 ALA A N 1
ATOM 1530 C CA . ALA A 1 193 ? -20.385 -21.609 -11.776 1.00 92.31 193 ALA A CA 1
ATOM 1531 C C . ALA A 1 193 ? -20.511 -21.183 -10.302 1.00 92.31 193 ALA A C 1
ATOM 1533 O O . ALA A 1 193 ? -21.617 -20.895 -9.851 1.00 92.31 193 ALA A O 1
ATOM 1534 N N . GLU A 1 194 ? -19.403 -21.099 -9.554 1.00 92.06 194 GLU A N 1
ATOM 1535 C CA . GLU A 1 194 ? -19.436 -20.678 -8.145 1.00 92.06 194 GLU A CA 1
ATOM 1536 C C . GLU A 1 194 ? -19.716 -19.173 -7.997 1.00 92.06 194 GLU A C 1
ATOM 1538 O O . GLU A 1 194 ? -20.235 -18.730 -6.971 1.00 92.06 194 GLU A O 1
ATOM 1543 N N . GLN A 1 195 ? -19.400 -18.383 -9.027 1.00 93.12 195 GLN A N 1
ATOM 1544 C CA . GLN A 1 195 ? -19.554 -16.925 -9.039 1.00 93.12 195 GLN A CA 1
ATOM 1545 C C . GLN A 1 195 ? -20.803 -16.453 -9.795 1.00 93.12 195 GLN A C 1
ATOM 1547 O O . GLN A 1 195 ? -21.165 -15.276 -9.701 1.00 93.12 195 GLN A O 1
ATOM 1552 N N . GLU A 1 196 ? -21.484 -17.336 -10.527 1.00 94.81 196 GLU A N 1
ATOM 1553 C CA . GLU A 1 196 ? -22.557 -16.945 -11.446 1.00 94.81 196 GLU A CA 1
ATOM 1554 C C . GLU A 1 196 ? -23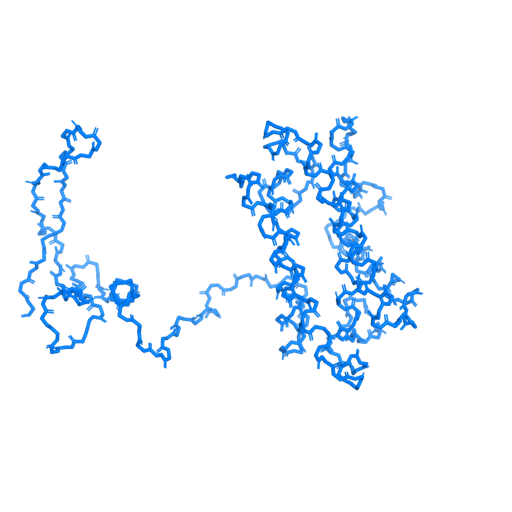.726 -16.258 -10.721 1.00 94.81 196 GLU A C 1
ATOM 1556 O O . GLU A 1 196 ? -24.172 -15.195 -11.146 1.00 94.81 196 GLU A O 1
ATOM 1561 N N . ARG A 1 197 ? -24.140 -16.738 -9.540 1.00 93.44 197 ARG A N 1
ATOM 1562 C CA . ARG A 1 197 ? -25.185 -16.060 -8.743 1.00 93.44 197 ARG A CA 1
ATOM 1563 C C . ARG A 1 197 ? -24.811 -14.631 -8.346 1.00 93.44 197 ARG A C 1
ATOM 1565 O O . ARG A 1 197 ? -25.681 -13.763 -8.283 1.00 93.44 197 ARG A O 1
ATOM 1572 N N . LEU A 1 198 ? -23.537 -14.376 -8.038 1.00 94.00 198 LEU A N 1
ATOM 1573 C CA . LEU A 1 198 ? -23.062 -13.028 -7.716 1.00 94.00 198 LEU A CA 1
ATOM 1574 C C . LEU A 1 198 ? -23.091 -12.144 -8.963 1.00 94.00 198 LEU A C 1
ATOM 1576 O O . LEU A 1 198 ? -23.527 -10.995 -8.884 1.00 94.00 198 LEU A O 1
ATOM 1580 N N . ARG A 1 199 ? -22.673 -12.687 -10.110 1.00 94.69 199 ARG A N 1
ATOM 1581 C CA . ARG A 1 199 ? -22.761 -12.005 -11.401 1.00 94.69 199 ARG A CA 1
ATOM 1582 C C . ARG A 1 199 ? -24.194 -11.598 -11.713 1.00 94.69 199 ARG A C 1
ATOM 1584 O O . ARG A 1 199 ? -24.421 -10.413 -11.913 1.00 94.69 199 ARG A O 1
ATOM 1591 N N . GLU A 1 200 ? -25.146 -12.526 -11.664 1.00 95.19 200 GLU A N 1
ATOM 1592 C CA . GLU A 1 200 ? -26.569 -12.262 -11.929 1.00 95.19 200 GLU A CA 1
ATOM 1593 C C . GLU A 1 200 ? -27.140 -11.137 -11.049 1.00 95.19 200 GLU A C 1
ATOM 1595 O O . GLU A 1 200 ? -27.941 -10.314 -11.504 1.00 95.19 200 GLU A O 1
ATOM 1600 N N . VAL A 1 201 ? -26.716 -11.079 -9.781 1.00 93.56 201 VAL A N 1
ATOM 1601 C CA . VAL A 1 201 ? -27.093 -10.008 -8.849 1.00 93.56 201 VAL A CA 1
ATOM 1602 C C . VAL A 1 201 ? -26.471 -8.676 -9.268 1.00 93.56 201 VAL A C 1
ATOM 1604 O O . VAL A 1 201 ? -27.185 -7.681 -9.372 1.00 93.56 201 VAL A O 1
ATOM 1607 N N . LEU A 1 202 ? -25.164 -8.638 -9.534 1.00 94.38 202 LEU A N 1
ATOM 1608 C CA . LEU A 1 202 ? -24.455 -7.403 -9.887 1.00 94.38 202 LEU A CA 1
ATOM 1609 C C . LEU A 1 202 ? -24.846 -6.847 -11.262 1.00 94.38 202 LEU A C 1
ATOM 1611 O O . LEU A 1 202 ? -24.761 -5.639 -11.471 1.00 94.38 202 LEU A O 1
ATOM 1615 N N . THR A 1 203 ? -25.298 -7.700 -12.182 1.00 93.81 203 THR A N 1
ATOM 1616 C CA . THR A 1 203 ? -25.767 -7.318 -13.523 1.00 93.81 203 THR A CA 1
ATOM 1617 C C . THR A 1 203 ? -27.289 -7.172 -13.610 1.00 93.81 203 THR A C 1
ATOM 1619 O O . THR A 1 203 ? -27.840 -7.044 -14.705 1.00 93.81 203 THR A O 1
ATOM 1622 N N . SER A 1 204 ? -27.987 -7.151 -12.468 1.00 93.94 204 SER A N 1
ATOM 1623 C CA . SER A 1 204 ? -29.429 -6.890 -12.423 1.00 93.94 204 SER A CA 1
ATOM 1624 C C . SER A 1 204 ? -29.760 -5.516 -13.004 1.00 93.94 204 SER A C 1
ATOM 1626 O O . SER A 1 204 ? -29.117 -4.515 -12.686 1.00 93.94 204 SER A O 1
ATOM 1628 N N . THR A 1 205 ? -30.798 -5.453 -13.834 1.00 94.31 205 THR A N 1
ATOM 1629 C CA . THR A 1 205 ? -31.242 -4.216 -14.484 1.00 94.31 205 THR A CA 1
ATOM 1630 C C . THR A 1 205 ? -32.644 -3.865 -14.019 1.00 94.31 205 THR A C 1
ATOM 1632 O O . THR A 1 205 ? -33.549 -4.694 -14.064 1.00 94.31 205 THR A O 1
ATOM 1635 N N . GLY A 1 206 ? -32.846 -2.617 -13.600 1.00 93.94 206 GLY A N 1
ATOM 1636 C CA . GLY A 1 206 ? -34.150 -2.148 -13.151 1.00 93.94 206 GLY A CA 1
ATOM 1637 C C . GLY A 1 206 ? -34.339 -0.644 -13.287 1.00 93.94 206 GLY A C 1
ATOM 1638 O O . GLY A 1 206 ? -33.389 0.111 -13.474 1.00 93.94 206 GLY A O 1
ATOM 1639 N N . ASN A 1 207 ? -35.594 -0.209 -13.190 1.00 95.25 207 ASN A N 1
ATOM 1640 C CA . ASN A 1 207 ? -36.010 1.191 -13.348 1.00 95.25 207 ASN A CA 1
ATOM 1641 C C . ASN A 1 207 ? -36.589 1.805 -12.057 1.00 95.25 207 ASN A C 1
ATOM 1643 O O . ASN A 1 207 ? -37.235 2.849 -12.098 1.00 95.25 207 ASN A O 1
ATOM 1647 N N . GLY A 1 208 ? -36.402 1.134 -10.916 1.00 89.94 208 GLY A N 1
ATOM 1648 C CA . GLY A 1 208 ? -36.966 1.527 -9.619 1.00 89.94 208 GLY A CA 1
ATOM 1649 C C . GLY A 1 208 ? -38.410 1.067 -9.381 1.00 89.94 208 GLY A C 1
ATOM 1650 O O . GLY A 1 208 ? -38.863 1.084 -8.240 1.00 89.94 208 GLY A O 1
ATOM 1651 N N . TYR A 1 209 ? -39.113 0.605 -10.418 1.00 92.94 209 TYR A N 1
ATOM 1652 C CA . TYR A 1 209 ? -40.426 -0.038 -10.311 1.00 92.94 209 TYR A CA 1
ATOM 1653 C C . TYR A 1 209 ? -40.360 -1.542 -10.600 1.00 92.94 209 TYR A C 1
ATOM 1655 O O . TYR A 1 209 ? -41.059 -2.328 -9.973 1.00 92.94 209 TYR A O 1
ATOM 1663 N N . PHE A 1 210 ? -39.500 -1.943 -11.529 1.00 93.12 210 PHE A N 1
ATOM 1664 C CA . PHE A 1 210 ? -39.304 -3.315 -11.976 1.00 93.12 210 PHE A CA 1
ATOM 1665 C C . PHE A 1 210 ? -37.806 -3.597 -12.103 1.00 93.12 210 PHE A C 1
ATOM 1667 O O . PHE A 1 210 ? -37.041 -2.693 -12.456 1.00 93.12 210 PHE A O 1
ATOM 1674 N N . CYS A 1 211 ? -37.389 -4.823 -11.804 1.00 93.81 211 CYS A N 1
ATOM 1675 C CA . CYS A 1 211 ? -36.004 -5.268 -11.898 1.00 93.81 211 CYS A CA 1
ATOM 1676 C C . CYS A 1 211 ? -35.941 -6.741 -12.312 1.00 93.81 211 CYS A C 1
ATOM 1678 O O . CYS A 1 211 ? -36.690 -7.554 -11.775 1.00 93.81 211 CYS A O 1
ATOM 1680 N N . THR A 1 212 ? -35.025 -7.081 -13.212 1.00 93.94 212 THR A N 1
ATOM 1681 C CA . THR A 1 212 ? -34.704 -8.463 -13.588 1.00 93.94 212 THR A CA 1
ATOM 1682 C C . THR A 1 212 ? -33.235 -8.733 -13.306 1.00 93.94 212 THR A C 1
ATOM 1684 O O . THR A 1 212 ? -32.377 -7.900 -13.619 1.00 93.94 212 THR A O 1
ATOM 1687 N N . ARG A 1 213 ? -32.928 -9.895 -12.728 1.00 94.31 213 ARG A N 1
ATOM 1688 C CA . ARG A 1 213 ? -31.543 -10.358 -12.586 1.00 94.31 213 ARG A CA 1
ATOM 1689 C C . ARG A 1 213 ? -30.897 -10.537 -13.951 1.00 94.31 213 ARG A C 1
ATOM 1691 O O . ARG A 1 213 ? -31.575 -10.864 -14.920 1.00 94.31 213 ARG A O 1
ATOM 1698 N N . GLY A 1 214 ? -29.586 -10.330 -14.025 1.00 94.44 214 GLY A N 1
ATOM 1699 C CA . GLY A 1 214 ? -28.828 -10.497 -15.265 1.00 94.44 214 GLY A CA 1
ATOM 1700 C C . GLY A 1 214 ? -28.485 -11.957 -15.565 1.00 94.44 214 GLY A C 1
ATOM 1701 O O . GLY A 1 214 ? -27.346 -12.239 -15.929 1.00 94.44 214 GLY A O 1
ATOM 1702 N N . SER A 1 215 ? -29.439 -12.866 -15.353 1.00 93.56 215 SER A N 1
ATOM 1703 C CA . SER A 1 215 ? -29.350 -14.279 -15.728 1.00 93.56 215 SER A CA 1
ATOM 1704 C C . SER A 1 215 ? -29.523 -14.460 -17.235 1.00 93.56 215 SER A C 1
ATOM 1706 O O . SER A 1 215 ? -30.056 -13.587 -17.923 1.00 93.56 215 SER A O 1
ATOM 1708 N N . LEU A 1 216 ? -29.104 -15.618 -17.745 1.00 89.69 216 LEU A N 1
ATOM 1709 C CA . LEU A 1 216 ? -29.361 -16.012 -19.132 1.00 89.69 216 LEU A CA 1
ATOM 1710 C C . LEU A 1 216 ? -30.871 -16.144 -19.375 1.00 89.69 216 LEU A C 1
ATOM 1712 O O . LEU A 1 216 ? -31.605 -16.610 -18.504 1.00 89.69 216 LEU A O 1
ATOM 1716 N N . GLU A 1 217 ? -31.343 -15.774 -20.565 1.00 86.38 217 GLU A N 1
ATOM 1717 C CA . GLU A 1 217 ? -32.776 -15.726 -20.886 1.00 86.38 217 GLU A CA 1
ATOM 1718 C C . GLU A 1 217 ? -33.455 -17.104 -20.945 1.00 86.38 217 GLU A C 1
ATOM 1720 O O . GLU A 1 217 ? -34.679 -17.196 -20.916 1.00 86.38 217 GLU A O 1
ATOM 1725 N N . TRP A 1 218 ? -32.664 -18.172 -21.042 1.00 86.81 218 TRP A N 1
ATOM 1726 C CA . TRP A 1 218 ? -33.127 -19.561 -21.056 1.00 86.81 218 TRP A CA 1
ATOM 1727 C C . TRP A 1 218 ? -32.847 -20.300 -19.742 1.00 86.81 218 TRP A C 1
ATOM 1729 O O . TRP A 1 218 ? -33.078 -21.507 -19.675 1.00 86.81 218 TRP A O 1
ATOM 1739 N N . ALA A 1 219 ? -32.278 -19.629 -18.735 1.00 90.25 219 ALA A N 1
ATOM 1740 C CA . ALA A 1 219 ? -31.971 -20.262 -17.460 1.00 90.25 219 ALA A CA 1
ATOM 1741 C C . ALA A 1 219 ? -33.243 -20.455 -16.627 1.00 90.25 219 ALA A C 1
ATOM 1743 O O . ALA A 1 219 ? -34.058 -19.542 -16.492 1.00 90.25 219 ALA A O 1
ATOM 1744 N N . ASP A 1 220 ? -33.358 -21.634 -16.024 1.00 91.50 220 ASP A N 1
ATOM 1745 C CA . ASP A 1 220 ? -34.313 -21.925 -14.960 1.00 91.50 220 ASP A CA 1
ATOM 1746 C C . ASP A 1 220 ? -33.615 -21.844 -13.595 1.00 91.50 220 ASP A C 1
ATOM 1748 O O . ASP A 1 220 ? -32.392 -21.746 -13.500 1.00 91.50 220 ASP A O 1
ATOM 1752 N N . VAL A 1 221 ? -34.398 -21.870 -12.514 1.00 92.94 221 VAL A N 1
ATOM 1753 C CA . VAL A 1 221 ? -33.842 -21.944 -11.156 1.00 92.94 221 VAL A CA 1
ATOM 1754 C C . VAL A 1 221 ? -33.161 -23.297 -10.953 1.00 92.94 221 VAL A C 1
ATOM 1756 O O . VAL A 1 221 ? -33.823 -24.335 -10.981 1.00 92.94 221 VAL A O 1
ATOM 1759 N N . ASP A 1 222 ? -31.860 -23.270 -10.673 1.00 93.81 222 ASP A N 1
ATOM 1760 C CA . ASP A 1 222 ? -31.064 -24.446 -10.324 1.00 93.81 222 ASP A CA 1
ATOM 1761 C C . ASP A 1 222 ? -29.969 -24.102 -9.289 1.00 93.81 222 ASP A C 1
ATOM 1763 O O . ASP A 1 222 ? -30.079 -23.128 -8.534 1.00 93.81 222 ASP A O 1
ATOM 1767 N N . ASP A 1 223 ? -28.939 -24.945 -9.176 1.00 94.06 223 ASP A N 1
ATOM 1768 C CA . ASP A 1 223 ? -27.831 -24.740 -8.241 1.00 94.06 223 ASP A CA 1
ATOM 1769 C C . ASP A 1 223 ? -26.922 -23.565 -8.652 1.00 94.06 223 ASP A C 1
ATOM 1771 O O . ASP A 1 223 ? -26.389 -22.870 -7.781 1.00 94.06 223 ASP A O 1
ATOM 1775 N N . ILE A 1 224 ? -26.814 -23.275 -9.946 1.00 95.56 224 ILE A N 1
ATOM 1776 C CA . ILE A 1 224 ? -25.929 -22.264 -10.537 1.00 95.56 224 ILE A CA 1
ATOM 1777 C C . ILE A 1 224 ? -26.683 -20.951 -10.765 1.00 95.56 224 ILE A C 1
ATOM 1779 O O . ILE A 1 224 ? -26.216 -19.892 -10.349 1.00 95.56 224 ILE A O 1
ATOM 1783 N N . HIS A 1 225 ? -27.856 -21.027 -11.384 1.00 94.88 225 HIS A N 1
ATOM 1784 C CA . HIS A 1 225 ? -28.653 -19.897 -11.828 1.00 94.88 225 HIS A CA 1
ATOM 1785 C C . HIS A 1 225 ? -29.833 -19.642 -10.899 1.00 94.88 225 HIS A C 1
ATOM 1787 O O . HIS A 1 225 ? -30.527 -20.551 -10.434 1.00 94.88 225 HIS A O 1
ATOM 1793 N N . TYR A 1 226 ? -30.091 -18.366 -10.638 1.00 93.25 226 TYR A N 1
ATOM 1794 C CA . TYR A 1 226 ? -31.283 -17.934 -9.929 1.00 93.25 226 TYR A CA 1
ATOM 1795 C C . TYR A 1 226 ? -31.911 -16.763 -10.687 1.00 93.25 226 TYR A C 1
ATOM 1797 O O . TYR A 1 226 ? -31.797 -15.614 -10.234 1.00 93.25 226 TYR A O 1
ATOM 1805 N N . PRO A 1 227 ? -32.565 -17.031 -11.839 1.00 94.56 227 PRO A N 1
ATOM 1806 C CA . PRO A 1 227 ? -33.281 -16.002 -12.571 1.00 94.56 227 PRO A CA 1
ATOM 1807 C C . PRO A 1 227 ? -34.357 -15.411 -11.666 1.00 94.56 227 PRO A C 1
ATOM 1809 O O . PRO A 1 227 ? -35.002 -16.113 -10.874 1.00 94.56 227 PRO A O 1
ATOM 1812 N N . GLY A 1 228 ? -34.526 -14.096 -11.740 1.00 93.00 228 GLY A N 1
ATOM 1813 C CA . GLY A 1 228 ? -35.533 -13.470 -10.913 1.00 93.00 228 GLY A CA 1
ATOM 1814 C C . GLY A 1 228 ? -36.017 -12.128 -11.399 1.00 93.00 228 GLY A C 1
ATOM 1815 O O . GLY A 1 228 ? -35.236 -11.281 -11.834 1.00 93.00 228 GLY A O 1
ATOM 1816 N N . THR A 1 229 ? -37.323 -11.955 -11.250 1.00 93.62 229 THR A N 1
ATOM 1817 C CA . THR A 1 229 ? -38.069 -10.766 -11.628 1.00 93.62 229 THR A CA 1
ATOM 1818 C C . THR A 1 229 ? -38.734 -10.184 -10.390 1.00 93.62 229 THR A C 1
ATOM 1820 O O . THR A 1 229 ? -39.436 -10.879 -9.662 1.00 93.62 229 THR A O 1
ATOM 1823 N N . TYR A 1 230 ? -38.535 -8.895 -10.137 1.00 94.38 230 TYR A N 1
ATOM 1824 C CA . TYR A 1 230 ? -39.032 -8.221 -8.942 1.00 94.38 230 TYR A CA 1
ATOM 1825 C C . TYR A 1 230 ? -39.778 -6.947 -9.319 1.00 94.38 230 TYR A C 1
ATOM 1827 O O . TYR A 1 230 ? -39.343 -6.185 -10.184 1.00 94.38 230 TYR A O 1
ATOM 1835 N N . ALA A 1 231 ? -40.881 -6.685 -8.623 1.00 95.19 231 ALA A N 1
ATOM 1836 C CA . ALA A 1 231 ? -41.667 -5.471 -8.788 1.00 95.19 231 ALA A CA 1
ATOM 1837 C C . ALA A 1 231 ? -41.814 -4.728 -7.458 1.00 95.19 231 ALA A C 1
ATOM 1839 O O . ALA A 1 231 ? -41.958 -5.324 -6.388 1.00 95.19 231 ALA A O 1
ATOM 1840 N N . HIS A 1 232 ? -41.808 -3.403 -7.532 1.00 93.19 232 HIS A N 1
ATOM 1841 C CA . HIS A 1 232 ? -42.048 -2.537 -6.394 1.00 93.19 232 HIS A CA 1
ATOM 1842 C C . HIS A 1 232 ? -43.427 -2.824 -5.784 1.00 93.19 232 HIS A C 1
ATOM 1844 O O . HIS A 1 232 ? -44.426 -2.950 -6.492 1.00 93.19 232 HIS A O 1
ATOM 1850 N N . GLY A 1 233 ? -43.477 -2.927 -4.456 1.00 92.25 233 GLY A N 1
ATOM 1851 C CA . GLY A 1 233 ? -44.703 -3.242 -3.719 1.00 92.25 233 GLY A CA 1
ATOM 1852 C C . GLY A 1 233 ? -45.042 -4.735 -3.646 1.00 92.25 233 GLY A C 1
ATOM 1853 O O . GLY A 1 233 ? -45.960 -5.094 -2.913 1.00 92.25 233 GLY A O 1
ATOM 1854 N N . CYS A 1 234 ? -44.306 -5.610 -4.341 1.00 94.31 234 CYS A N 1
ATOM 1855 C CA . CYS A 1 234 ? -44.484 -7.062 -4.264 1.00 94.31 234 CYS A CA 1
ATOM 1856 C C . CYS A 1 234 ? -43.552 -7.663 -3.206 1.00 94.31 234 CYS A C 1
ATOM 1858 O O . CYS A 1 234 ? -42.484 -8.195 -3.517 1.00 94.31 234 CYS A O 1
ATOM 1860 N N . TYR A 1 235 ? -43.971 -7.560 -1.947 1.00 92.81 235 TYR A N 1
ATOM 1861 C CA . TYR A 1 235 ? -43.250 -8.101 -0.796 1.00 92.81 235 TYR A CA 1
ATOM 1862 C C . TYR A 1 235 ? -44.052 -9.215 -0.129 1.00 92.81 235 TYR A C 1
ATOM 1864 O O . TYR A 1 235 ? -45.283 -9.157 -0.089 1.00 92.81 235 TYR A O 1
ATOM 1872 N N . ASN A 1 236 ? -43.354 -10.197 0.435 1.00 93.69 236 ASN A N 1
ATOM 1873 C CA . ASN A 1 236 ? -43.944 -11.196 1.315 1.00 93.69 236 ASN A CA 1
ATOM 1874 C C . ASN A 1 236 ? -43.336 -11.082 2.715 1.00 93.69 236 ASN A C 1
ATOM 1876 O O . ASN A 1 236 ? -42.132 -10.870 2.864 1.00 93.69 236 ASN A O 1
ATOM 1880 N N . ARG A 1 237 ? -44.176 -11.215 3.745 1.00 94.06 237 ARG A N 1
ATOM 1881 C CA . ARG A 1 237 ? -43.707 -11.256 5.131 1.00 94.06 237 ARG A CA 1
ATOM 1882 C C . ARG A 1 237 ? -43.433 -12.685 5.528 1.00 94.06 237 ARG A C 1
ATOM 1884 O O . ARG A 1 237 ? -44.371 -13.452 5.711 1.00 94.06 237 ARG A O 1
ATOM 1891 N N . GLU A 1 238 ? -42.166 -12.991 5.753 1.00 92.50 238 GLU A N 1
ATOM 1892 C CA . GLU A 1 238 ? -41.738 -14.307 6.210 1.00 92.50 238 GLU A CA 1
ATOM 1893 C C . GLU A 1 238 ? -40.866 -14.195 7.454 1.00 92.50 238 GLU A C 1
ATOM 1895 O O . GLU A 1 238 ? -40.179 -13.200 7.693 1.00 92.50 238 GLU A O 1
ATOM 1900 N N . THR A 1 239 ? -40.931 -15.223 8.296 1.00 93.56 239 THR A N 1
ATOM 1901 C CA . THR A 1 239 ? -40.098 -15.304 9.497 1.00 93.56 239 THR A CA 1
ATOM 1902 C C . THR A 1 239 ? -38.949 -16.265 9.247 1.00 93.56 239 THR A C 1
ATOM 1904 O O . THR A 1 239 ? -39.157 -17.467 9.102 1.00 93.56 239 THR A O 1
ATOM 1907 N N . THR A 1 240 ? -37.727 -15.743 9.276 1.00 92.31 240 THR A N 1
ATOM 1908 C CA . THR A 1 240 ? -36.501 -16.533 9.134 1.00 92.31 240 THR A CA 1
ATOM 1909 C C . THR A 1 240 ? -35.864 -16.743 10.499 1.00 92.31 240 THR A C 1
ATOM 1911 O O . THR A 1 240 ? -35.795 -15.828 11.320 1.00 92.31 240 THR A O 1
ATOM 1914 N N . ILE A 1 241 ? -35.362 -17.949 10.762 1.00 93.44 241 ILE A N 1
ATOM 1915 C CA . ILE A 1 241 ? -34.615 -18.239 11.988 1.00 93.44 241 ILE A CA 1
ATOM 1916 C C . ILE A 1 241 ? -33.140 -17.913 11.750 1.00 93.44 241 ILE A C 1
ATOM 1918 O O . ILE A 1 241 ? -32.436 -18.661 11.078 1.00 93.44 241 ILE A O 1
ATOM 1922 N N . MET A 1 242 ? -32.656 -16.811 12.326 1.00 88.31 242 MET A N 1
ATOM 1923 C CA . MET A 1 242 ? -31.242 -16.426 12.277 1.00 88.31 242 MET A CA 1
ATOM 1924 C C . MET A 1 242 ? -30.599 -16.613 13.650 1.00 88.31 242 MET A C 1
ATOM 1926 O O . MET A 1 242 ? -31.020 -16.004 14.634 1.00 88.31 242 MET A O 1
ATOM 1930 N N . GLY A 1 243 ? -29.592 -17.486 13.743 1.00 90.00 243 GLY A N 1
ATOM 1931 C CA . GLY A 1 243 ? -28.907 -17.768 15.013 1.00 90.00 243 GLY A CA 1
ATOM 1932 C C . GLY A 1 243 ? -29.853 -18.249 16.126 1.00 90.00 243 GLY A C 1
ATOM 1933 O O . GLY A 1 243 ? -29.673 -17.891 17.287 1.00 90.00 243 GLY A O 1
ATOM 1934 N N . GLY A 1 244 ? -30.905 -18.995 15.767 1.00 92.88 244 GLY A N 1
ATOM 1935 C CA . GLY A 1 244 ? -31.925 -19.485 16.702 1.00 92.88 244 GLY A CA 1
ATOM 1936 C C . GLY A 1 244 ? -32.979 -18.452 17.123 1.00 92.88 244 GLY A C 1
ATOM 1937 O O . GLY A 1 244 ? -33.824 -18.764 17.959 1.00 92.88 244 GLY A O 1
ATOM 1938 N N . ARG A 1 245 ? -32.961 -17.234 16.564 1.00 91.81 245 ARG A N 1
ATOM 1939 C CA . ARG A 1 245 ? -33.956 -16.188 16.839 1.00 91.81 245 ARG A CA 1
ATOM 1940 C C . ARG A 1 245 ? -34.876 -15.978 15.632 1.00 91.81 245 ARG A C 1
ATOM 1942 O O . ARG A 1 245 ? -34.367 -15.921 14.513 1.00 91.81 245 ARG A O 1
ATOM 1949 N N . PRO A 1 246 ? -36.199 -15.837 15.831 1.00 95.25 246 PRO A N 1
ATOM 1950 C CA . PRO A 1 246 ? -37.107 -15.465 14.754 1.00 95.25 246 PRO A CA 1
ATOM 1951 C C . PRO A 1 246 ? -36.888 -14.002 14.358 1.00 95.25 246 PRO A C 1
ATOM 1953 O O . PRO A 1 246 ? -36.949 -13.107 15.202 1.00 95.25 246 PRO A O 1
ATOM 1956 N N . VAL A 1 247 ? -36.637 -13.773 13.073 1.00 95.31 247 VAL A N 1
ATOM 1957 C CA . VAL A 1 247 ? -36.508 -12.453 12.452 1.00 95.31 247 VAL A CA 1
ATOM 1958 C C . VAL A 1 247 ? -37.587 -12.343 11.383 1.00 95.31 247 VAL A C 1
ATOM 1960 O O . VAL A 1 247 ? -37.608 -13.138 10.445 1.00 95.31 247 VAL A O 1
ATOM 1963 N N . LEU A 1 248 ? -38.499 -11.387 11.547 1.00 95.38 248 LEU A N 1
ATOM 1964 C CA . LEU A 1 248 ? -39.518 -11.077 10.547 1.00 95.38 248 LEU A CA 1
ATOM 1965 C C . LEU A 1 248 ? -38.891 -10.206 9.455 1.00 95.38 248 LEU A C 1
ATOM 1967 O O . LEU A 1 248 ? -38.375 -9.132 9.768 1.00 95.38 248 LEU A O 1
ATOM 1971 N N . ASN A 1 249 ? -38.968 -10.651 8.205 1.00 91.81 249 ASN A N 1
ATOM 1972 C CA . ASN A 1 249 ? -38.488 -9.919 7.037 1.00 91.81 249 ASN A CA 1
ATOM 1973 C C . ASN A 1 249 ? -39.659 -9.561 6.117 1.00 91.81 249 ASN A C 1
ATOM 1975 O O . ASN A 1 249 ? -40.658 -10.278 6.052 1.00 91.81 249 ASN A O 1
ATOM 1979 N N . GLU A 1 250 ? -39.527 -8.440 5.413 1.00 92.50 250 GLU A N 1
ATOM 1980 C CA . GLU A 1 250 ? -40.351 -8.100 4.252 1.00 92.50 250 GLU A CA 1
ATOM 1981 C C . GLU A 1 250 ? -39.487 -8.315 3.010 1.00 92.50 250 GLU A C 1
ATOM 1983 O O . GLU A 1 250 ? -38.739 -7.429 2.596 1.00 92.50 250 GLU A O 1
ATOM 1988 N N . ASP A 1 251 ? -39.548 -9.525 2.460 1.00 90.62 251 ASP A N 1
ATOM 1989 C CA . ASP A 1 251 ? -38.670 -9.957 1.377 1.00 90.62 251 ASP A CA 1
ATOM 1990 C C . ASP A 1 251 ? -39.320 -9.717 0.012 1.00 90.62 251 ASP A C 1
ATOM 1992 O O . ASP A 1 251 ? -40.537 -9.836 -0.159 1.00 90.62 251 ASP A O 1
ATOM 1996 N N . LEU A 1 252 ? -38.495 -9.379 -0.980 1.00 90.19 252 LEU A N 1
ATOM 1997 C CA . LEU A 1 252 ? -38.932 -9.254 -2.368 1.00 90.19 252 LEU A CA 1
ATOM 1998 C C . LEU A 1 252 ? -39.399 -10.613 -2.898 1.00 90.19 252 LEU A C 1
ATOM 2000 O O . LEU A 1 252 ? -38.673 -11.605 -2.819 1.00 90.19 252 LEU A O 1
ATOM 2004 N N . VAL A 1 253 ? -40.591 -10.644 -3.492 1.00 92.56 253 VAL A N 1
ATOM 2005 C CA . VAL A 1 253 ? -41.118 -11.856 -4.128 1.00 92.56 253 VAL A CA 1
ATOM 2006 C C . VAL A 1 253 ? -40.500 -12.009 -5.509 1.00 92.56 253 VAL A C 1
ATOM 2008 O O . VAL A 1 253 ? -40.621 -11.112 -6.341 1.00 92.56 253 VAL A O 1
ATOM 2011 N N . ASN A 1 254 ? -39.871 -13.159 -5.756 1.00 92.69 254 ASN A N 1
ATOM 2012 C CA . ASN A 1 254 ? -39.453 -13.535 -7.099 1.00 92.69 254 ASN A CA 1
ATOM 2013 C C . ASN A 1 254 ? -40.693 -13.895 -7.936 1.00 92.69 254 ASN A C 1
ATOM 2015 O O . ASN A 1 254 ? -41.370 -14.887 -7.656 1.00 92.69 254 ASN A O 1
ATOM 2019 N N . LEU A 1 255 ? -41.023 -13.051 -8.908 1.00 91.31 255 LEU A N 1
ATOM 2020 C CA . LEU A 1 255 ? -42.133 -13.231 -9.837 1.00 91.31 255 LEU A CA 1
ATOM 2021 C C . LEU A 1 255 ? -41.746 -14.210 -10.958 1.00 91.31 255 LEU A C 1
ATOM 2023 O O . LEU A 1 255 ? -40.559 -14.421 -11.201 1.00 91.31 255 LEU A O 1
ATOM 2027 N N . PRO A 1 256 ? -42.731 -14.794 -11.665 1.00 85.12 256 PRO A N 1
ATOM 2028 C CA . PRO A 1 256 ? -42.457 -15.585 -12.859 1.00 85.12 256 PRO A CA 1
ATOM 2029 C C . PRO A 1 256 ? -41.614 -14.806 -13.878 1.00 85.12 256 PRO A C 1
ATOM 2031 O O . PRO A 1 256 ? -41.835 -13.605 -14.062 1.00 85.12 256 PRO A O 1
ATOM 2034 N N . ASN A 1 257 ? -40.675 -15.512 -14.511 1.00 70.25 257 ASN A N 1
ATOM 2035 C CA . ASN A 1 257 ? -39.859 -15.001 -15.615 1.00 70.25 257 ASN A CA 1
ATOM 2036 C C . ASN A 1 257 ? -40.680 -14.855 -16.901 1.00 70.25 257 ASN A C 1
ATOM 2038 O O . ASN A 1 257 ? -41.569 -15.710 -17.135 1.00 70.25 257 ASN A O 1
#

Radius of gyration: 24.39 Å; chains: 1; bounding box: 68×50×44 Å

pLDDT: mean 90.33, std 11.08, range [39.53, 98.5]

Foldseek 3Di:
DDDLVLLLVLLVVLLVVLLVVLVPDDPCQQPDFFEDQPAVVADGDGLLLLLLLLLVVLVLLLQLLVCVVVVNQQSNCLVVQVDPDPVSSVNVVSVVSSVSCVVCVPPDSVNSSVSSVVSSVSLVVSSVPDDRVQQQDARPPDPDAVRGSVRSSSCSSCSSVLSVVSRVVSYDPNPDDPPPVVPDDDDDPDDDQVCQQVQQVVQWDDDVFKIWGPDDPPDDDDSRDDTFIFGPPQWDWDWDQDPNDTDTDGDTDGDDD

Secondary structure (DSSP, 8-state):
---HHHHHHHHHHHHHHHHHHHHHS-HHHHHS--B--SSTTPPPBPHHHHHHHHHHHHHHHHHHHHHHHTT-S-SS-GGGG---SHHHHHHHHHHHHHHHHHHTTT--HHHHHHHHHHHHHHHHHHHHHS-HHHHT-B-TT--STTSBHHHHHHHHHHHHHHHHHHHHHT----S-----TTS------S--TTTHHHHHHHT-EE-SSEEE-S--TTPPSSSS----EEETT-EEEEEEEETTEEEEEEEEP-B--